Protein AF-A0A9D7ISS9-F1 (afdb_monomer)

Radius of gyration: 20.23 Å; Cα contacts (8 Å, |Δi|>4): 251; chains: 1; bounding box: 43×54×70 Å

Structure (mmCIF, N/CA/C/O backbone):
data_AF-A0A9D7ISS9-F1
#
_entry.id   AF-A0A9D7ISS9-F1
#
loop_
_atom_site.group_PDB
_atom_site.id
_atom_site.type_symbol
_atom_site.label_atom_id
_atom_site.label_alt_id
_atom_site.label_comp_id
_atom_site.label_asym_id
_atom_site.label_entity_id
_atom_site.label_seq_id
_atom_site.pdbx_PDB_ins_code
_atom_site.Cartn_x
_atom_site.Cartn_y
_atom_site.Cartn_z
_atom_site.occupancy
_atom_site.B_iso_or_equiv
_atom_site.auth_seq_id
_atom_site.auth_comp_id
_atom_site.auth_asym_id
_atom_site.auth_atom_id
_atom_site.pdbx_PDB_model_num
ATOM 1 N N . MET A 1 1 ? 6.326 11.369 -13.406 1.00 49.22 1 MET A N 1
ATOM 2 C CA . MET A 1 1 ? 5.709 10.028 -13.347 1.00 49.22 1 MET A CA 1
ATOM 3 C C . MET A 1 1 ? 6.528 9.097 -14.229 1.00 49.22 1 MET A C 1
ATOM 5 O O . MET A 1 1 ? 6.758 9.454 -15.377 1.00 49.22 1 MET A O 1
ATOM 9 N N . LEU A 1 2 ? 7.017 7.970 -13.698 1.00 55.72 2 LEU A N 1
ATOM 10 C C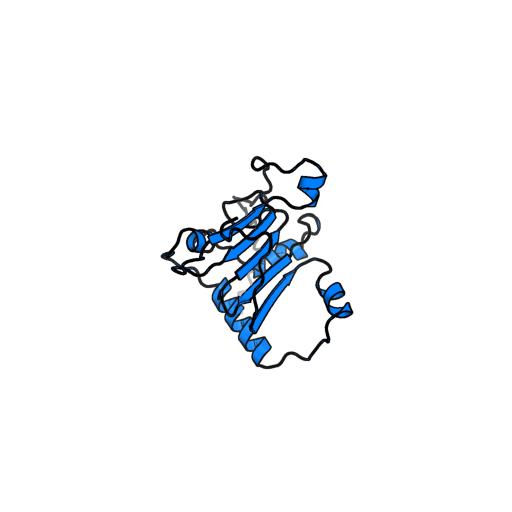A . LEU A 1 2 ? 7.963 7.063 -14.382 1.00 55.72 2 LEU A CA 1
ATOM 11 C C . LEU A 1 2 ? 7.399 6.451 -15.683 1.00 55.72 2 LEU A C 1
ATOM 13 O O . LEU A 1 2 ? 8.148 6.030 -16.555 1.00 55.72 2 LEU A O 1
ATOM 17 N N . THR A 1 3 ? 6.073 6.409 -15.815 1.00 63.44 3 THR A N 1
ATOM 18 C CA . THR A 1 3 ? 5.368 5.759 -16.926 1.00 63.44 3 THR A CA 1
ATOM 19 C C . THR A 1 3 ? 4.984 6.703 -18.069 1.00 63.44 3 THR A C 1
ATOM 21 O O . THR A 1 3 ? 4.429 6.221 -19.054 1.00 63.44 3 THR A O 1
ATOM 24 N N . GLU A 1 4 ? 5.213 8.019 -17.936 1.00 68.75 4 GLU A N 1
ATOM 25 C CA . GLU A 1 4 ? 4.767 9.072 -18.880 1.00 68.75 4 GLU A CA 1
ATOM 26 C C . GLU A 1 4 ? 3.258 9.050 -19.216 1.00 68.75 4 GLU A C 1
ATOM 28 O O . GLU A 1 4 ? 2.806 9.680 -20.169 1.00 68.75 4 GLU A O 1
ATOM 33 N N . LYS A 1 5 ? 2.453 8.331 -18.427 1.00 75.94 5 LYS A N 1
ATOM 34 C CA . LYS A 1 5 ? 1.010 8.166 -18.624 1.00 75.94 5 LYS A CA 1
ATOM 35 C C . LYS A 1 5 ? 0.262 8.727 -17.434 1.00 75.94 5 LYS A C 1
ATOM 37 O O . LYS A 1 5 ? 0.621 8.419 -16.310 1.00 75.94 5 LYS A O 1
ATOM 42 N N . GLU A 1 6 ? -0.825 9.451 -17.676 1.00 81.69 6 GLU A N 1
ATOM 43 C CA . GLU A 1 6 ? -1.687 9.987 -16.609 1.00 81.69 6 GLU A CA 1
ATOM 44 C C . GLU A 1 6 ? -2.442 8.897 -15.836 1.00 81.69 6 GLU A C 1
ATOM 46 O O . GLU A 1 6 ? -2.902 9.121 -14.721 1.00 81.69 6 GLU A O 1
ATOM 51 N N . THR A 1 7 ? -2.568 7.704 -16.419 1.00 86.88 7 THR A N 1
ATOM 52 C CA . THR A 1 7 ? -3.265 6.569 -15.814 1.00 86.88 7 THR A CA 1
ATOM 53 C C . THR A 1 7 ? -2.421 5.305 -15.877 1.00 86.88 7 THR A C 1
ATOM 55 O O . THR A 1 7 ? -1.629 5.086 -16.800 1.00 86.88 7 THR A O 1
ATOM 58 N N . VAL A 1 8 ? -2.615 4.446 -14.880 1.00 88.62 8 VAL A N 1
ATOM 59 C CA . VAL A 1 8 ? -2.050 3.099 -14.834 1.00 88.62 8 VAL A CA 1
ATOM 60 C C . VAL A 1 8 ? -3.191 2.108 -15.000 1.00 88.62 8 VAL A C 1
ATOM 62 O O . VAL A 1 8 ? -4.186 2.169 -14.284 1.00 88.62 8 VAL A O 1
ATOM 65 N N . SER A 1 9 ? -3.041 1.195 -15.956 1.00 91.25 9 SER A N 1
ATOM 66 C CA . SER A 1 9 ? -3.970 0.094 -16.188 1.00 91.25 9 SER A CA 1
ATOM 67 C C . SER A 1 9 ? -3.199 -1.213 -16.075 1.00 91.25 9 SER A C 1
ATOM 69 O O . SER A 1 9 ? -2.213 -1.411 -16.786 1.00 91.25 9 SER A O 1
ATOM 71 N N . GLU A 1 10 ? -3.641 -2.078 -15.165 1.00 92.69 10 GLU A N 1
ATOM 72 C CA . GLU A 1 10 ? -3.064 -3.397 -14.930 1.00 92.69 10 GLU A CA 1
ATOM 73 C C . GLU A 1 10 ? -4.176 -4.445 -14.903 1.00 92.69 10 GLU A C 1
ATOM 75 O O . GLU A 1 10 ? -5.167 -4.292 -14.190 1.00 92.69 10 GLU A O 1
ATOM 80 N N . ASN A 1 11 ? -3.979 -5.539 -15.640 1.00 96.00 11 ASN A N 1
ATOM 81 C CA . ASN A 1 11 ? -4.796 -6.735 -15.479 1.00 96.00 11 ASN A CA 1
ATOM 82 C C . ASN A 1 11 ? -4.161 -7.601 -14.397 1.00 96.00 11 ASN A C 1
ATOM 84 O O . ASN A 1 11 ? -2.985 -7.931 -14.504 1.00 96.00 11 ASN A O 1
ATOM 88 N N . PHE A 1 12 ? -4.923 -8.021 -13.396 1.00 94.94 12 PHE A N 1
ATOM 89 C CA . PHE A 1 12 ? -4.399 -8.821 -12.293 1.00 94.94 12 PHE A CA 1
ATOM 90 C C . PHE A 1 12 ? -5.145 -10.140 -12.157 1.00 94.94 12 PHE A C 1
ATOM 92 O O . PHE A 1 12 ? -6.328 -10.240 -12.475 1.00 94.94 12 PHE A O 1
ATOM 99 N N . ASP A 1 13 ? -4.433 -11.146 -11.658 1.00 91.19 13 ASP A N 1
ATOM 100 C CA . ASP A 1 13 ? -5.020 -12.450 -11.345 1.00 91.19 13 ASP A CA 1
ATOM 101 C C . ASP A 1 13 ? -5.369 -12.561 -9.858 1.00 91.19 13 ASP A C 1
ATOM 103 O O . ASP A 1 13 ? -6.245 -13.329 -9.469 1.00 91.19 13 ASP A O 1
ATOM 107 N N . ARG A 1 14 ? -4.667 -11.808 -9.000 1.00 93.69 14 ARG A N 1
ATOM 108 C CA . ARG A 1 14 ? -4.839 -11.853 -7.545 1.00 93.69 14 ARG A CA 1
ATOM 109 C C . ARG A 1 14 ? -4.736 -10.441 -6.965 1.00 93.69 14 ARG A C 1
ATOM 111 O O . ARG A 1 14 ? -3.892 -9.653 -7.386 1.00 93.69 14 ARG A O 1
ATOM 118 N N . LEU A 1 15 ? -5.574 -10.147 -5.976 1.00 94.38 15 LEU A N 1
ATOM 119 C CA . LEU A 1 15 ? -5.628 -8.863 -5.279 1.00 94.38 15 LEU A CA 1
ATOM 120 C C . LEU A 1 15 ? -5.810 -9.119 -3.786 1.00 94.38 15 LEU A C 1
ATOM 122 O O . LEU A 1 15 ? -6.685 -9.888 -3.394 1.00 94.38 15 LEU A O 1
ATOM 126 N N . VAL A 1 16 ? -5.000 -8.464 -2.959 1.00 95.56 16 VAL A N 1
ATOM 127 C CA . VAL A 1 16 ? -5.196 -8.433 -1.507 1.00 95.56 16 VAL A CA 1
ATOM 128 C C . VAL A 1 16 ? -5.370 -6.987 -1.082 1.00 95.56 16 VAL A C 1
ATOM 130 O O . VAL A 1 16 ? -4.526 -6.147 -1.383 1.00 95.56 16 VAL A O 1
ATOM 133 N N . LEU A 1 17 ? -6.466 -6.711 -0.383 1.00 95.44 17 LEU A N 1
ATOM 134 C CA . LEU A 1 17 ? -6.773 -5.394 0.157 1.00 95.44 17 LEU A CA 1
ATOM 135 C C . LEU A 1 17 ? -6.695 -5.439 1.679 1.00 95.44 17 LEU A C 1
ATOM 137 O O . LEU A 1 17 ? -7.203 -6.377 2.297 1.00 95.44 17 LEU A O 1
ATOM 141 N N . THR A 1 18 ? -6.088 -4.422 2.281 1.00 94.88 18 THR A N 1
ATOM 142 C CA . THR A 1 18 ? -6.153 -4.191 3.726 1.00 94.88 18 THR A CA 1
ATOM 143 C C . THR A 1 18 ? -6.578 -2.754 3.971 1.00 94.88 18 THR A C 1
ATOM 145 O O . THR A 1 18 ? -6.059 -1.833 3.349 1.00 94.88 18 THR A O 1
ATOM 148 N N . PHE A 1 19 ? -7.576 -2.555 4.823 1.00 95.00 19 PHE A N 1
ATOM 149 C CA . PHE A 1 19 ? -8.202 -1.249 4.994 1.00 95.00 19 PHE A CA 1
ATOM 150 C C . PHE A 1 19 ? -8.829 -1.121 6.382 1.00 95.00 19 PHE A C 1
ATOM 152 O O . PHE A 1 19 ? -9.164 -2.123 7.018 1.00 95.00 19 PHE A O 1
ATOM 159 N N . THR A 1 20 ? -8.981 0.120 6.842 1.00 93.50 20 THR A N 1
ATOM 160 C CA . THR A 1 20 ? -9.666 0.473 8.101 1.00 93.50 20 THR A CA 1
ATOM 161 C C . THR A 1 20 ? -10.798 1.486 7.898 1.00 93.50 20 THR A C 1
ATOM 163 O O . THR A 1 20 ? -11.367 1.987 8.867 1.00 93.50 20 THR A O 1
ATOM 166 N N . ASP A 1 21 ? -11.128 1.783 6.642 1.00 90.56 21 ASP A N 1
ATOM 167 C CA . ASP A 1 21 ? -12.237 2.6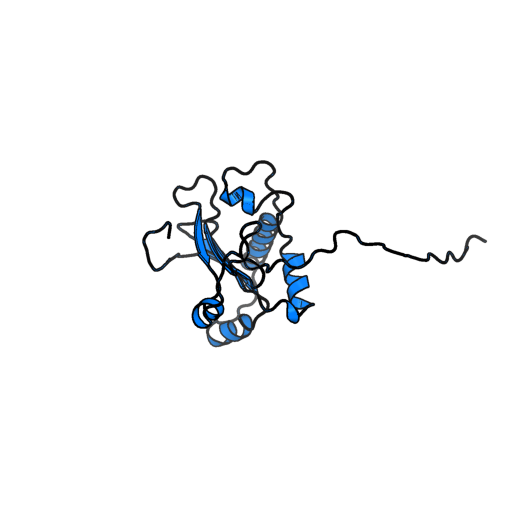37 6.220 1.00 90.56 21 ASP A CA 1
ATOM 168 C C . ASP A 1 21 ? -13.494 1.811 5.860 1.00 90.56 21 ASP A C 1
ATOM 170 O O . ASP A 1 21 ? -13.641 0.636 6.206 1.00 90.56 21 ASP A O 1
ATOM 174 N N . GLN A 1 22 ? -14.426 2.446 5.146 1.00 92.12 22 GLN A N 1
ATOM 175 C CA . GLN A 1 22 ? -15.686 1.854 4.693 1.00 92.12 22 GLN A CA 1
ATOM 176 C C . GLN A 1 22 ? -15.554 1.039 3.393 1.00 92.12 22 GLN A C 1
ATOM 178 O O . GLN A 1 22 ? -16.570 0.648 2.816 1.00 92.12 22 GLN A O 1
ATOM 183 N N . THR A 1 23 ? -14.335 0.724 2.940 1.00 93.44 23 THR A N 1
ATOM 184 C CA . THR A 1 23 ? -14.069 -0.015 1.692 1.00 93.44 23 THR A CA 1
ATOM 185 C C . THR A 1 23 ? -14.893 -1.301 1.579 1.00 93.44 23 THR A C 1
ATOM 187 O O . THR A 1 23 ? -15.451 -1.601 0.523 1.00 93.44 23 THR A O 1
ATOM 190 N N . PHE A 1 24 ? -15.038 -2.071 2.665 1.00 92.38 24 PHE A N 1
ATOM 191 C CA . PHE A 1 24 ? -15.847 -3.297 2.633 1.00 92.38 24 PHE A CA 1
ATOM 192 C C . PHE A 1 24 ? -17.327 -3.029 2.330 1.00 92.38 24 PHE A C 1
ATOM 194 O O . PHE A 1 24 ? -17.966 -3.794 1.605 1.00 92.38 24 PHE A O 1
ATOM 201 N N . ASP A 1 25 ? -17.887 -1.949 2.876 1.00 92.75 25 ASP A N 1
ATOM 202 C CA . ASP A 1 25 ? -19.276 -1.564 2.629 1.00 92.75 25 ASP A CA 1
ATOM 203 C C . ASP A 1 25 ? -19.482 -1.076 1.196 1.00 92.75 25 ASP A C 1
ATOM 205 O O . ASP A 1 25 ? -20.539 -1.322 0.614 1.00 92.75 25 ASP A O 1
ATOM 209 N N . GLU A 1 26 ? -18.477 -0.439 0.600 1.00 92.19 26 GLU A N 1
ATOM 210 C CA . GLU A 1 26 ? -18.493 -0.063 -0.813 1.00 92.19 26 GLU A CA 1
ATOM 211 C C . GLU A 1 26 ? -18.446 -1.284 -1.731 1.00 92.19 26 GLU A C 1
ATOM 213 O O . GLU A 1 26 ? -19.278 -1.393 -2.633 1.00 92.19 26 GLU A O 1
ATOM 218 N N . PHE A 1 27 ? -17.567 -2.253 -1.456 1.00 90.06 27 PHE A N 1
ATOM 219 C CA . PHE A 1 27 ? -17.510 -3.491 -2.236 1.00 90.06 27 PHE A CA 1
ATOM 220 C C . PHE A 1 27 ? -18.807 -4.286 -2.169 1.00 90.06 27 PHE A C 1
ATOM 222 O O . PHE A 1 27 ? -19.253 -4.802 -3.187 1.00 90.06 27 PHE A O 1
ATOM 229 N N . LYS A 1 28 ? -19.476 -4.344 -1.015 1.00 91.00 28 LYS A N 1
ATOM 230 C CA . LYS A 1 28 ? -20.770 -5.037 -0.902 1.00 91.00 28 LYS A CA 1
ATOM 231 C C . LYS A 1 28 ? -21.862 -4.457 -1.808 1.00 91.00 28 LYS A C 1
ATOM 233 O O . LYS A 1 28 ? -22.828 -5.158 -2.094 1.00 91.00 28 LYS A O 1
ATOM 238 N N . LYS A 1 29 ? -21.737 -3.203 -2.259 1.00 92.56 29 LYS A N 1
ATOM 239 C CA . LYS A 1 29 ? -22.703 -2.575 -3.178 1.00 92.56 29 LYS A CA 1
ATOM 240 C C . LYS A 1 29 ? -22.512 -3.021 -4.630 1.00 92.56 29 LYS A C 1
ATOM 242 O O . LYS A 1 29 ? -23.467 -2.960 -5.398 1.00 92.56 29 LYS A O 1
ATOM 247 N N . SER A 1 30 ? -21.301 -3.424 -5.013 1.00 88.00 30 SER A N 1
ATOM 248 C CA . SER A 1 30 ? -20.915 -3.669 -6.412 1.00 88.00 30 SER A CA 1
ATOM 249 C C . SER A 1 30 ? -20.359 -5.070 -6.680 1.00 88.00 30 SER A C 1
ATOM 251 O O . SER A 1 30 ? -20.266 -5.469 -7.839 1.00 88.00 30 SER A O 1
ATOM 253 N N . ALA A 1 31 ? -20.017 -5.828 -5.639 1.00 87.56 31 ALA A N 1
ATOM 254 C CA . ALA A 1 31 ? -19.412 -7.147 -5.731 1.00 87.56 31 ALA A CA 1
ATOM 255 C C . ALA A 1 31 ? -20.302 -8.227 -5.110 1.00 87.56 31 ALA A C 1
ATOM 257 O O . ALA A 1 31 ? -20.975 -8.028 -4.097 1.00 87.56 31 ALA A O 1
ATOM 258 N N . GLN A 1 32 ? -20.254 -9.416 -5.707 1.00 87.69 32 GLN A N 1
ATOM 259 C CA . GLN A 1 32 ? -20.873 -10.604 -5.143 1.00 87.69 32 GLN A CA 1
ATOM 260 C C . GLN A 1 32 ? -19.921 -11.240 -4.129 1.00 87.69 32 GLN A C 1
ATOM 262 O O . GLN A 1 32 ? -18.813 -11.651 -4.472 1.00 87.69 32 GLN A O 1
ATOM 267 N N . LEU A 1 33 ? -20.368 -11.348 -2.879 1.00 87.62 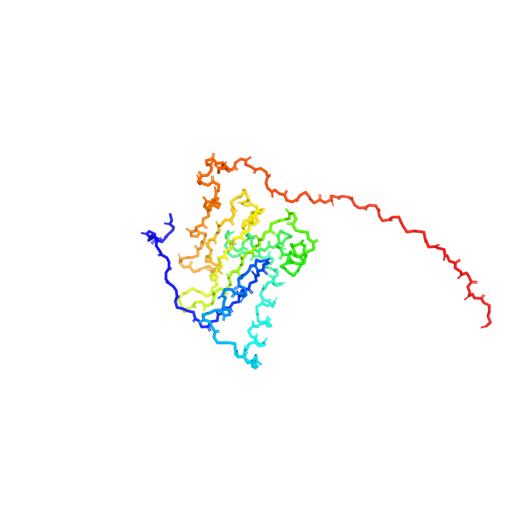33 LEU A N 1
ATOM 268 C CA . LEU A 1 33 ? -19.648 -12.108 -1.864 1.00 87.62 33 LEU A CA 1
ATOM 269 C C . LEU A 1 33 ? -19.735 -13.599 -2.192 1.00 87.62 33 LEU A C 1
ATOM 271 O O . LEU A 1 33 ? -20.824 -14.149 -2.360 1.00 87.62 33 LEU A O 1
ATOM 275 N N . VAL A 1 34 ? -18.579 -14.247 -2.247 1.00 87.88 34 VAL A N 1
ATOM 276 C CA . VAL A 1 34 ? -18.454 -15.697 -2.397 1.00 87.88 34 VAL A CA 1
ATOM 277 C C . VAL A 1 34 ? -17.792 -16.272 -1.153 1.00 87.88 34 VAL A C 1
ATOM 279 O O . VAL A 1 34 ? -17.008 -15.598 -0.482 1.00 87.88 34 VAL A O 1
ATOM 282 N N . THR A 1 35 ? -18.118 -17.518 -0.817 1.00 88.50 35 THR A N 1
ATOM 283 C CA . THR A 1 35 ? -17.411 -18.233 0.247 1.00 88.50 35 THR A CA 1
ATOM 284 C C . THR A 1 35 ? -15.956 -18.425 -0.167 1.00 88.50 35 THR A C 1
ATOM 286 O O . THR A 1 35 ? -15.689 -18.851 -1.288 1.00 88.50 35 THR A O 1
ATOM 289 N N . ALA A 1 36 ? -15.023 -18.104 0.733 1.00 88.62 36 ALA A N 1
ATOM 290 C CA . ALA A 1 36 ? -13.602 -18.293 0.478 1.00 88.62 36 ALA A CA 1
ATOM 291 C C . ALA A 1 36 ? -13.296 -19.778 0.228 1.00 88.62 36 ALA A C 1
ATOM 293 O O . ALA A 1 36 ? -13.656 -20.636 1.036 1.00 88.62 36 ALA A O 1
ATOM 294 N N . ASP A 1 37 ? -12.631 -20.061 -0.889 1.00 91.19 37 ASP A N 1
ATOM 295 C CA . ASP A 1 37 ? -12.146 -21.390 -1.242 1.00 91.19 37 ASP A CA 1
ATOM 296 C C . ASP A 1 37 ? -10.658 -21.555 -0.879 1.00 91.19 37 ASP A C 1
ATOM 298 O O . ASP A 1 37 ? -10.022 -20.664 -0.304 1.00 91.19 37 ASP A O 1
ATOM 302 N N . GLN A 1 38 ? -10.083 -22.710 -1.220 1.00 93.00 38 GLN A N 1
ATOM 303 C CA . GLN A 1 38 ? -8.671 -22.989 -0.951 1.00 93.00 38 GLN A CA 1
ATOM 304 C C . GLN A 1 38 ? -7.734 -21.992 -1.653 1.00 93.00 38 GLN A C 1
ATOM 306 O O . GLN A 1 38 ? -6.708 -21.621 -1.087 1.00 93.00 38 GLN A O 1
ATOM 311 N N . SER A 1 39 ? -8.101 -21.499 -2.840 1.00 90.69 39 SER A N 1
ATOM 312 C CA . SER A 1 39 ? -7.272 -20.555 -3.595 1.00 90.69 39 SER A CA 1
ATOM 313 C C . SER A 1 39 ? -7.143 -19.206 -2.882 1.00 90.69 39 SER A C 1
ATOM 315 O O . SER A 1 39 ? -6.056 -18.625 -2.840 1.00 90.69 39 SER A O 1
ATOM 317 N N . ALA A 1 40 ? -8.220 -18.739 -2.240 1.00 90.62 40 ALA A N 1
ATOM 318 C CA . ALA A 1 40 ? -8.204 -17.529 -1.424 1.00 90.62 40 ALA A CA 1
ATOM 319 C C . ALA A 1 40 ? -7.329 -17.695 -0.167 1.00 90.62 40 ALA A C 1
ATOM 321 O O . ALA A 1 40 ? -6.587 -16.779 0.201 1.00 90.62 40 ALA A O 1
ATOM 322 N N . LEU A 1 41 ? -7.376 -18.869 0.474 1.00 92.19 41 LEU A N 1
ATOM 323 C CA . LEU A 1 41 ? -6.536 -19.184 1.636 1.00 92.19 41 LEU A CA 1
ATOM 324 C C . LEU A 1 41 ? -5.049 -19.252 1.266 1.00 92.19 41 LEU A C 1
ATOM 326 O O . LEU A 1 41 ? -4.211 -18.694 1.981 1.00 92.19 41 LEU A O 1
ATOM 330 N N . ASP A 1 42 ? -4.727 -19.885 0.140 1.00 94.19 42 ASP A N 1
ATOM 331 C CA . ASP A 1 42 ? -3.359 -19.993 -0.365 1.00 94.19 42 ASP A CA 1
ATOM 332 C C . ASP A 1 42 ? -2.804 -18.616 -0.750 1.00 94.19 42 ASP A C 1
ATOM 334 O O . ASP A 1 42 ? -1.692 -18.268 -0.350 1.00 94.19 42 ASP A O 1
ATOM 338 N N . LEU A 1 43 ? -3.606 -17.769 -1.410 1.00 93.00 43 LEU A N 1
ATOM 339 C CA . LEU A 1 43 ? -3.245 -16.377 -1.692 1.00 93.00 43 LEU A CA 1
ATOM 340 C C . LEU A 1 43 ? -2.932 -15.596 -0.408 1.00 93.00 43 LEU A C 1
ATOM 342 O O . LEU A 1 43 ? -1.922 -14.891 -0.347 1.00 93.00 43 LEU A O 1
ATOM 346 N N . LEU A 1 44 ? -3.763 -15.719 0.631 1.00 92.06 44 LEU A N 1
ATOM 347 C CA . LEU A 1 44 ? -3.524 -15.027 1.899 1.00 92.06 44 LEU A CA 1
ATOM 348 C C . LEU A 1 44 ? -2.240 -15.519 2.584 1.00 92.06 44 LEU A C 1
ATOM 350 O O . LEU A 1 44 ? -1.486 -14.717 3.145 1.00 92.06 44 LEU A O 1
ATOM 354 N N . LYS A 1 45 ? -1.966 -16.826 2.531 1.00 92.56 45 LYS A N 1
ATOM 355 C CA . LYS A 1 45 ? -0.732 -17.421 3.061 1.00 92.56 45 LYS A CA 1
ATOM 356 C C . LYS A 1 45 ? 0.499 -16.922 2.301 1.00 92.56 45 LYS A C 1
ATOM 358 O O . LYS A 1 45 ? 1.459 -16.483 2.937 1.00 92.56 45 LYS A O 1
ATOM 363 N N . ASP A 1 46 ? 0.450 -16.921 0.971 1.00 91.44 46 ASP A N 1
ATOM 364 C CA . ASP A 1 46 ? 1.511 -16.405 0.099 1.00 91.44 46 ASP A CA 1
ATOM 365 C C . ASP A 1 46 ? 1.783 -14.921 0.350 1.00 91.44 46 ASP A C 1
ATOM 367 O O . ASP A 1 46 ? 2.935 -14.481 0.407 1.00 91.44 46 ASP A O 1
ATOM 371 N N . PHE A 1 47 ? 0.718 -14.134 0.508 1.00 91.81 47 PHE A N 1
ATOM 372 C CA . PHE A 1 47 ? 0.797 -12.722 0.851 1.00 91.81 47 PHE A CA 1
ATOM 373 C C . PHE A 1 47 ? 1.502 -12.508 2.193 1.00 91.81 47 PHE A C 1
ATOM 375 O O . PHE A 1 47 ? 2.511 -11.807 2.245 1.00 91.81 47 PHE A O 1
ATOM 382 N N . ARG A 1 48 ? 1.046 -13.171 3.263 1.00 89.50 48 ARG A N 1
ATOM 383 C CA . ARG A 1 48 ? 1.677 -13.076 4.592 1.00 89.50 48 ARG A CA 1
ATOM 384 C C . ARG A 1 48 ? 3.139 -13.508 4.563 1.00 89.50 48 ARG A C 1
ATOM 386 O O . ARG A 1 48 ? 3.984 -12.854 5.165 1.00 89.50 48 ARG A O 1
ATOM 393 N N . GLY A 1 49 ? 3.450 -14.577 3.831 1.00 87.31 49 GLY A N 1
ATOM 394 C CA . GLY A 1 49 ? 4.822 -15.038 3.639 1.00 87.31 49 GLY A CA 1
ATOM 395 C C . GLY A 1 49 ? 5.704 -14.028 2.903 1.00 87.31 49 GLY A C 1
ATOM 396 O O . GLY A 1 49 ? 6.912 -14.024 3.101 1.00 87.31 49 GLY A O 1
ATOM 397 N N . ARG A 1 50 ? 5.146 -13.161 2.052 1.00 84.38 50 ARG A N 1
ATOM 398 C CA . ARG A 1 50 ? 5.895 -12.060 1.424 1.00 84.38 50 ARG A CA 1
ATOM 399 C C . ARG A 1 50 ? 6.054 -10.862 2.334 1.00 84.38 50 ARG A C 1
ATOM 401 O O . ARG A 1 50 ? 7.164 -10.371 2.458 1.00 84.38 50 ARG A O 1
ATOM 408 N N . MET A 1 51 ? 4.991 -10.450 3.014 1.00 84.38 51 MET A N 1
ATOM 409 C CA . MET A 1 51 ? 5.053 -9.304 3.925 1.00 84.38 51 MET A CA 1
ATOM 410 C C . MET A 1 51 ? 5.970 -9.538 5.129 1.00 84.38 51 MET A C 1
ATOM 412 O O . MET A 1 51 ? 6.389 -8.580 5.754 1.00 84.38 51 MET A O 1
ATOM 416 N N . ARG A 1 52 ? 6.283 -10.796 5.463 1.00 79.75 52 ARG A N 1
ATOM 417 C CA . ARG A 1 52 ? 7.209 -11.161 6.550 1.00 79.75 52 ARG A CA 1
ATOM 418 C C . ARG A 1 52 ? 8.635 -11.449 6.082 1.00 79.75 52 ARG A C 1
ATOM 420 O O . ARG A 1 52 ? 9.494 -11.727 6.915 1.00 79.75 52 ARG A O 1
ATOM 427 N N . ARG A 1 53 ? 8.890 -11.455 4.772 1.00 77.44 53 ARG A N 1
ATOM 428 C CA . ARG A 1 53 ? 10.229 -11.715 4.239 1.00 77.44 53 ARG A CA 1
ATOM 429 C C . ARG A 1 53 ? 11.071 -10.456 4.382 1.00 77.44 53 ARG A C 1
ATOM 431 O O . ARG A 1 53 ? 10.930 -9.536 3.590 1.00 77.44 53 ARG A O 1
ATOM 438 N N . ASN A 1 54 ? 11.960 -10.457 5.369 1.00 74.31 54 ASN A N 1
ATOM 439 C CA . ASN A 1 54 ? 13.002 -9.449 5.468 1.00 74.31 54 ASN A CA 1
ATOM 440 C C . ASN A 1 54 ? 14.155 -9.817 4.5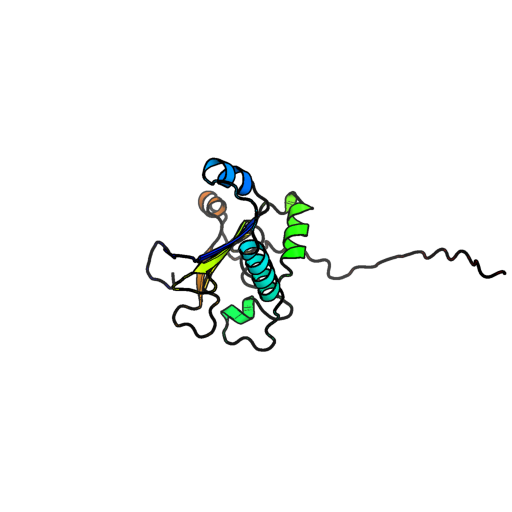18 1.00 74.31 54 ASN A C 1
ATOM 442 O O . ASN A 1 54 ? 14.805 -10.850 4.694 1.00 74.31 54 ASN A O 1
ATOM 446 N N . THR A 1 55 ? 14.379 -9.003 3.488 1.00 78.69 55 THR A N 1
ATOM 447 C CA . THR A 1 55 ? 15.484 -9.192 2.542 1.00 78.69 55 THR A CA 1
ATOM 448 C C . THR A 1 55 ? 16.760 -8.563 3.109 1.00 78.69 55 THR A C 1
ATOM 450 O O . THR A 1 55 ? 16.940 -7.354 3.036 1.00 78.69 55 THR A O 1
ATOM 453 N N . GLU A 1 56 ? 17.690 -9.381 3.618 1.00 78.88 56 GLU A N 1
ATOM 454 C CA . GLU A 1 56 ? 18.964 -8.902 4.200 1.00 78.88 56 GLU A CA 1
ATOM 455 C C . GLU A 1 56 ? 19.856 -8.133 3.210 1.00 78.88 56 GLU A C 1
ATOM 457 O O . GLU A 1 56 ? 20.689 -7.319 3.603 1.00 78.88 56 GLU A O 1
ATOM 462 N N . ARG A 1 57 ? 19.721 -8.419 1.910 1.00 86.25 57 ARG A N 1
ATOM 463 C CA . ARG A 1 57 ? 20.487 -7.781 0.832 1.00 86.25 57 ARG A CA 1
ATOM 464 C C . ARG A 1 57 ? 19.540 -7.310 -0.268 1.00 86.25 57 ARG A C 1
ATOM 466 O O . ARG A 1 57 ? 19.309 -8.067 -1.215 1.00 86.25 57 ARG A O 1
ATOM 473 N N . PRO A 1 58 ? 18.967 -6.102 -0.141 1.00 88.50 58 PRO A N 1
ATOM 474 C CA . PRO A 1 58 ? 18.101 -5.538 -1.166 1.00 88.50 58 PRO A CA 1
ATOM 475 C C . PRO A 1 58 ? 18.817 -5.469 -2.516 1.00 88.50 58 PRO A C 1
ATOM 477 O O . PRO A 1 58 ? 20.000 -5.136 -2.597 1.00 88.50 58 PRO A O 1
ATOM 480 N N . ARG A 1 59 ? 18.099 -5.799 -3.587 1.00 91.06 59 ARG A N 1
ATOM 481 C CA . ARG A 1 59 ? 18.607 -5.832 -4.966 1.00 91.06 59 ARG A CA 1
ATOM 482 C C . ARG A 1 59 ? 18.359 -4.518 -5.704 1.00 91.06 59 ARG A C 1
ATOM 484 O O . ARG A 1 59 ? 18.893 -4.333 -6.795 1.00 91.06 59 ARG A O 1
ATOM 491 N N . SER A 1 60 ? 17.575 -3.621 -5.115 1.00 90.25 60 SER A N 1
ATOM 492 C CA . SER A 1 60 ? 17.267 -2.291 -5.632 1.00 90.25 60 SER A CA 1
ATOM 493 C C . SER A 1 60 ? 17.042 -1.299 -4.485 1.00 90.25 60 SER A C 1
ATOM 495 O O . SER A 1 60 ? 16.848 -1.690 -3.331 1.00 90.25 60 SER A O 1
ATOM 497 N N . LEU A 1 61 ? 17.041 -0.000 -4.808 1.00 87.75 61 LEU A N 1
ATOM 498 C CA . LEU A 1 61 ? 16.703 1.053 -3.843 1.00 87.75 61 LEU A CA 1
ATOM 499 C C . LEU A 1 61 ? 15.256 0.943 -3.356 1.00 87.75 61 LEU A C 1
ATOM 501 O O . LEU A 1 61 ? 14.987 1.195 -2.189 1.00 87.75 61 LEU A O 1
ATOM 505 N N . VAL A 1 62 ? 14.329 0.557 -4.235 1.00 89.94 62 VAL A N 1
ATOM 506 C CA . VAL A 1 62 ? 12.917 0.429 -3.865 1.00 89.94 62 VAL A CA 1
ATOM 507 C C . VAL A 1 62 ? 12.706 -0.794 -2.981 1.00 89.94 62 VAL A C 1
ATOM 509 O O . VAL A 1 62 ? 12.009 -0.685 -1.981 1.00 89.94 62 VAL A O 1
ATOM 512 N N . GLU A 1 63 ? 13.368 -1.920 -3.260 1.00 89.38 63 GLU A N 1
ATOM 513 C CA . GLU A 1 63 ? 13.361 -3.081 -2.363 1.00 89.38 63 GLU A CA 1
ATOM 514 C C . GLU A 1 63 ? 13.907 -2.732 -0.977 1.00 89.38 63 GLU A C 1
ATOM 516 O O . GLU A 1 63 ? 13.363 -3.199 0.020 1.00 89.38 63 GLU A O 1
ATOM 521 N N . ALA A 1 64 ? 14.924 -1.867 -0.898 1.00 88.44 64 ALA A N 1
ATOM 522 C CA . ALA A 1 64 ? 15.493 -1.436 0.375 1.00 88.44 64 ALA A CA 1
ATOM 523 C C . ALA A 1 64 ? 14.495 -0.661 1.253 1.00 88.44 64 ALA A C 1
ATOM 525 O O . ALA A 1 64 ? 14.540 -0.811 2.468 1.00 88.44 64 ALA A O 1
ATOM 526 N N . LEU A 1 65 ? 13.558 0.096 0.664 1.00 87.62 65 LEU A N 1
ATOM 527 C CA . LEU A 1 65 ? 12.491 0.788 1.411 1.00 87.62 65 LEU A CA 1
ATOM 528 C C . LEU A 1 65 ? 11.486 -0.178 2.062 1.00 87.62 65 LEU A C 1
ATOM 530 O O . LEU A 1 65 ? 10.731 0.215 2.947 1.00 87.62 65 LEU A O 1
ATOM 534 N N . PHE A 1 66 ? 11.453 -1.431 1.606 1.00 86.44 66 PHE A N 1
ATOM 535 C CA . PHE A 1 66 ? 10.557 -2.482 2.091 1.00 86.44 66 PHE A CA 1
ATOM 536 C C . PHE A 1 66 ? 11.310 -3.632 2.768 1.00 86.44 66 PHE A C 1
ATOM 538 O O . PHE A 1 66 ? 10.763 -4.726 2.906 1.00 86.44 66 PHE A O 1
ATOM 545 N N . ALA A 1 67 ? 12.558 -3.404 3.167 1.00 84.38 67 ALA A N 1
ATOM 546 C CA . ALA A 1 67 ? 13.422 -4.399 3.781 1.00 84.38 67 ALA A CA 1
ATOM 547 C C . ALA A 1 67 ? 14.172 -3.806 4.982 1.00 84.38 67 ALA A C 1
ATOM 549 O O . ALA A 1 67 ? 14.153 -2.602 5.222 1.00 84.38 67 ALA A O 1
ATOM 550 N N . GLY A 1 68 ? 14.860 -4.662 5.733 1.00 76.75 68 GLY A N 1
ATOM 551 C CA . GLY A 1 68 ? 15.634 -4.263 6.901 1.00 76.75 68 GLY A CA 1
ATOM 552 C C . GLY A 1 68 ? 14.778 -4.022 8.144 1.00 76.75 68 GLY A C 1
ATOM 553 O O . GLY A 1 68 ? 13.671 -4.542 8.274 1.00 76.75 68 GLY A O 1
ATOM 554 N N . GLU A 1 69 ? 15.338 -3.274 9.090 1.00 70.50 69 GLU A N 1
ATOM 555 C CA . GLU A 1 69 ? 14.711 -2.976 10.387 1.00 70.50 69 GLU A CA 1
ATOM 556 C C . GLU A 1 69 ? 13.530 -2.003 10.261 1.00 70.50 69 GLU A C 1
ATOM 558 O O . GLU A 1 69 ? 12.591 -2.073 11.045 1.00 70.50 69 GLU A O 1
ATOM 563 N N . GLU A 1 70 ? 13.525 -1.181 9.210 1.00 67.81 70 GLU A N 1
ATOM 564 C CA . GLU A 1 70 ? 12.438 -0.251 8.872 1.00 67.81 70 GLU A CA 1
ATOM 565 C C . GLU A 1 70 ? 11.237 -0.953 8.208 1.00 67.81 70 GLU A C 1
ATOM 567 O O . GLU A 1 70 ? 10.241 -0.315 7.853 1.00 67.81 70 GLU A O 1
ATOM 572 N N . MET A 1 71 ? 11.312 -2.277 8.004 1.00 76.25 71 MET A N 1
ATOM 573 C CA . MET A 1 71 ? 10.216 -3.037 7.419 1.00 76.25 71 MET A CA 1
ATOM 574 C C . MET A 1 71 ? 9.022 -3.063 8.375 1.00 76.25 71 MET A C 1
ATOM 576 O O . MET A 1 71 ? 9.039 -3.684 9.438 1.00 76.25 71 MET A O 1
ATOM 580 N N . GLU A 1 72 ? 7.938 -2.432 7.943 1.00 77.94 72 GLU A N 1
ATOM 581 C CA . GLU A 1 72 ? 6.706 -2.372 8.710 1.00 77.94 72 GLU A CA 1
ATOM 582 C C . GLU A 1 72 ? 6.095 -3.764 8.943 1.00 77.94 72 GLU A C 1
ATOM 584 O O . GLU A 1 72 ? 5.858 -4.547 8.015 1.00 77.94 72 GLU A O 1
ATOM 589 N N . ASN A 1 73 ? 5.725 -4.043 10.193 1.00 84.94 73 ASN A N 1
ATOM 590 C CA . ASN A 1 73 ? 4.859 -5.169 10.511 1.00 84.94 73 ASN A CA 1
ATOM 591 C C . ASN A 1 73 ? 3.402 -4.808 10.190 1.00 84.94 73 ASN A C 1
ATOM 593 O O . ASN A 1 73 ? 2.696 -4.243 11.024 1.00 84.94 73 ASN A O 1
ATOM 597 N N . LEU A 1 74 ? 2.943 -5.179 8.992 1.00 87.00 74 LEU A N 1
ATOM 598 C CA . LEU A 1 74 ? 1.594 -4.858 8.517 1.00 87.00 74 LEU A CA 1
ATOM 599 C C . LEU A 1 74 ? 0.483 -5.279 9.493 1.00 87.00 74 LEU A C 1
ATOM 601 O O . LEU A 1 74 ? -0.469 -4.526 9.680 1.00 87.00 74 LEU A O 1
ATOM 605 N N . ASP A 1 75 ? 0.589 -6.458 10.116 1.00 87.75 75 ASP A N 1
ATOM 606 C CA . ASP A 1 75 ? -0.423 -6.942 11.064 1.00 87.75 75 ASP A CA 1
ATOM 607 C C . ASP A 1 75 ? -0.492 -6.009 12.295 1.00 87.75 75 ASP A C 1
ATOM 609 O O . ASP A 1 75 ? -1.579 -5.634 12.741 1.00 87.75 75 ASP A O 1
ATOM 613 N N . ALA A 1 76 ? 0.667 -5.578 12.809 1.00 86.81 76 ALA A N 1
ATOM 614 C CA . ALA A 1 76 ? 0.754 -4.630 13.920 1.00 86.81 76 ALA A CA 1
ATOM 615 C C . ALA A 1 76 ? 0.268 -3.227 13.524 1.00 86.81 76 ALA A C 1
ATOM 617 O O . ALA A 1 76 ? -0.450 -2.588 14.295 1.00 86.81 76 ALA A O 1
ATOM 618 N N . THR A 1 77 ? 0.586 -2.767 12.313 1.00 86.81 77 THR A N 1
ATOM 619 C CA . THR A 1 77 ? 0.086 -1.494 11.783 1.00 86.81 77 THR A CA 1
ATOM 620 C C . THR A 1 77 ? -1.428 -1.503 11.668 1.00 86.81 77 THR A C 1
ATOM 622 O O . THR A 1 77 ? -2.079 -0.590 12.173 1.00 86.81 77 THR A O 1
ATOM 625 N N . LEU A 1 78 ? -2.014 -2.535 11.055 1.00 89.06 78 LEU A N 1
ATOM 626 C CA . LEU A 1 78 ? -3.468 -2.662 10.945 1.00 89.06 78 LEU A CA 1
ATOM 627 C C . LEU A 1 78 ? -4.121 -2.612 12.325 1.00 89.06 78 LEU A C 1
ATOM 629 O O . LEU A 1 78 ? -5.068 -1.852 12.526 1.00 89.06 78 LEU A O 1
ATOM 633 N N . LEU A 1 79 ? -3.576 -3.356 13.291 1.00 89.56 79 LEU A N 1
ATOM 634 C CA . LEU A 1 79 ? -4.060 -3.328 14.665 1.00 89.56 79 LEU A CA 1
ATOM 635 C C . LEU A 1 79 ? -3.959 -1.924 15.281 1.00 89.56 79 LEU A C 1
ATOM 637 O O . LEU A 1 79 ? -4.917 -1.458 15.890 1.00 89.56 79 LEU A O 1
ATOM 641 N N . ALA A 1 80 ? -2.843 -1.219 15.093 1.00 86.81 80 ALA A N 1
ATOM 642 C CA . ALA A 1 80 ? -2.652 0.120 15.643 1.00 86.81 80 ALA A CA 1
ATOM 643 C C . ALA A 1 80 ? -3.658 1.140 15.084 1.00 86.81 80 ALA A C 1
ATOM 645 O O . ALA A 1 80 ? -4.161 1.979 15.831 1.00 86.81 80 ALA A O 1
ATOM 646 N N . TYR A 1 81 ? -3.980 1.062 13.792 1.00 88.31 81 TYR A N 1
ATOM 647 C CA . TYR A 1 81 ? -5.006 1.908 13.176 1.00 88.31 81 TYR A CA 1
ATOM 648 C C . TYR A 1 81 ? -6.428 1.521 13.598 1.00 88.31 81 TYR A C 1
ATOM 650 O O . TYR A 1 81 ? -7.265 2.399 13.778 1.00 88.31 81 TYR A O 1
ATOM 658 N N . LEU A 1 82 ? -6.706 0.229 13.800 1.00 88.31 82 LEU A N 1
ATOM 659 C CA . LEU A 1 82 ? -8.002 -0.231 14.309 1.00 88.31 82 LEU A CA 1
ATOM 660 C C . LEU A 1 82 ? -8.243 0.203 15.760 1.00 88.31 82 LEU A C 1
ATOM 662 O O . LEU A 1 82 ? -9.364 0.551 16.122 1.00 88.31 82 LEU A O 1
ATOM 666 N N . LEU A 1 83 ? -7.202 0.178 16.595 1.00 88.75 83 LEU A N 1
ATOM 667 C CA . LEU A 1 83 ? -7.305 0.503 18.019 1.00 88.75 83 LEU A CA 1
ATOM 668 C C . LEU A 1 83 ? -7.275 2.005 18.311 1.00 88.75 83 LEU A C 1
ATOM 670 O O . LEU A 1 83 ? -7.717 2.416 19.383 1.00 88.75 83 LEU A O 1
ATOM 674 N N . ASN A 1 84 ? -6.762 2.829 17.396 1.00 84.81 84 ASN A N 1
ATOM 675 C CA . ASN A 1 84 ? -6.664 4.270 17.594 1.00 84.81 84 ASN A CA 1
ATOM 676 C C . ASN A 1 84 ? -7.370 5.040 16.467 1.00 84.81 84 ASN A C 1
ATOM 678 O O . ASN A 1 84 ? -6.734 5.367 15.463 1.00 84.81 84 ASN A O 1
ATOM 682 N N . PRO A 1 85 ? -8.647 5.424 16.660 1.00 79.19 85 PRO A N 1
ATOM 683 C CA . PRO A 1 85 ? -9.402 6.206 15.681 1.00 79.19 85 PRO A CA 1
ATOM 684 C C . PRO A 1 85 ? -8.740 7.535 15.284 1.00 79.19 85 PRO A C 1
ATOM 686 O O . PRO A 1 85 ? -8.979 8.034 14.187 1.00 79.19 85 PRO A O 1
ATOM 689 N N . ASN A 1 86 ? -7.877 8.103 16.138 1.00 82.56 86 ASN A N 1
ATOM 690 C CA . ASN A 1 86 ? -7.168 9.349 15.838 1.00 82.56 86 ASN A CA 1
ATOM 691 C C . ASN A 1 86 ? -6.049 9.169 14.800 1.00 82.56 86 ASN A C 1
ATOM 693 O O . ASN A 1 86 ? -5.566 10.162 14.266 1.00 82.56 86 ASN A O 1
ATOM 697 N N . ARG A 1 87 ? -5.645 7.930 14.478 1.00 80.25 87 ARG A N 1
ATOM 698 C CA . ARG A 1 87 ? -4.673 7.651 13.406 1.00 80.25 87 ARG A CA 1
ATOM 699 C C . ARG A 1 87 ? -5.258 7.817 12.000 1.00 80.25 87 ARG A C 1
ATOM 701 O O . ARG A 1 87 ? -4.537 7.646 11.022 1.00 80.25 87 ARG A O 1
ATOM 708 N N . GLY A 1 88 ? -6.538 8.164 11.877 1.00 85.25 88 GLY A N 1
ATOM 709 C CA . GLY A 1 88 ? -7.215 8.208 10.588 1.00 85.25 88 GLY A CA 1
ATOM 710 C C . GLY A 1 88 ? -7.410 6.810 10.003 1.00 85.25 88 GLY A C 1
ATOM 711 O O . GLY A 1 88 ? -7.159 5.795 10.652 1.00 85.25 88 GLY A O 1
ATOM 712 N N . GLN A 1 89 ? -7.904 6.755 8.773 1.00 90.62 89 GLN A N 1
ATOM 713 C CA . GLN A 1 89 ? -8.172 5.499 8.078 1.00 90.62 89 GLN A CA 1
ATOM 714 C C . GLN A 1 89 ? -7.083 5.236 7.038 1.00 90.62 89 GLN A C 1
ATOM 716 O O . GLN A 1 89 ? -6.516 6.180 6.492 1.00 90.62 89 GLN A O 1
ATOM 721 N N . MET A 1 90 ? -6.790 3.964 6.773 1.00 92.19 90 MET A N 1
ATOM 722 C CA . MET A 1 90 ? -5.835 3.558 5.743 1.00 92.19 90 MET A CA 1
ATOM 723 C C . MET A 1 90 ? -6.500 2.659 4.706 1.00 92.19 90 MET A C 1
ATOM 725 O O . MET A 1 90 ? -7.429 1.911 5.025 1.00 92.19 90 MET A O 1
ATOM 729 N N . PHE A 1 91 ? -5.905 2.641 3.519 1.00 95.44 91 PHE A N 1
ATOM 730 C CA . PHE A 1 91 ? -6.199 1.689 2.461 1.00 95.44 91 PHE A CA 1
ATOM 731 C C . PHE A 1 91 ? -4.897 1.214 1.812 1.00 95.44 91 PHE A C 1
ATOM 733 O O . PHE A 1 91 ? -4.057 2.020 1.421 1.00 95.44 91 PHE A O 1
ATOM 740 N N . ASN A 1 92 ? -4.739 -0.096 1.657 1.00 96.19 92 ASN A N 1
ATOM 741 C CA . ASN A 1 92 ? -3.636 -0.708 0.932 1.00 96.19 92 ASN A CA 1
ATOM 742 C C . ASN A 1 92 ? -4.174 -1.732 -0.066 1.00 96.19 92 ASN A C 1
ATOM 744 O O . ASN A 1 92 ? -4.993 -2.584 0.283 1.00 96.19 92 ASN A O 1
ATOM 748 N N . ALA A 1 93 ? -3.634 -1.709 -1.278 1.00 96.81 93 ALA A N 1
ATOM 749 C CA . ALA A 1 93 ? -3.859 -2.715 -2.299 1.00 96.81 93 ALA A CA 1
ATOM 750 C C . ALA A 1 93 ? -2.532 -3.343 -2.724 1.00 96.81 93 ALA A C 1
ATOM 752 O O . ALA A 1 93 ? -1.604 -2.645 -3.128 1.00 96.81 93 ALA A O 1
ATOM 753 N N . TYR A 1 94 ? -2.472 -4.670 -2.661 1.00 95.88 94 TYR A N 1
ATOM 754 C CA . TYR A 1 94 ? -1.369 -5.490 -3.149 1.00 95.88 94 TYR A CA 1
ATOM 755 C C . TYR A 1 94 ? -1.860 -6.252 -4.377 1.00 95.88 94 TYR A C 1
ATOM 757 O O . TYR A 1 94 ? -2.678 -7.173 -4.275 1.00 95.88 94 TYR A O 1
ATOM 765 N N . ILE A 1 95 ? -1.397 -5.815 -5.541 1.00 96.25 95 ILE A N 1
ATOM 766 C CA . ILE A 1 95 ? -1.910 -6.185 -6.854 1.00 96.25 95 ILE A CA 1
ATOM 767 C C . ILE A 1 95 ? -0.894 -7.109 -7.526 1.00 96.25 95 ILE A C 1
ATOM 769 O O . ILE A 1 95 ? 0.248 -6.729 -7.786 1.00 96.25 95 ILE A O 1
ATOM 773 N N . TYR A 1 96 ? -1.332 -8.325 -7.846 1.00 94.31 96 TYR A N 1
ATOM 774 C CA . TYR A 1 96 ? 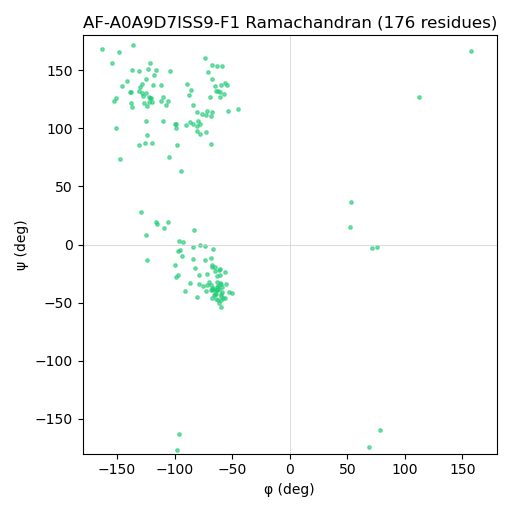-0.536 -9.299 -8.590 1.00 94.31 96 TYR A CA 1
ATOM 775 C C . TYR A 1 96 ? -0.935 -9.242 -10.057 1.00 94.31 96 TYR A C 1
ATOM 777 O O . TYR A 1 96 ? -1.826 -9.968 -10.513 1.00 94.31 96 TYR A O 1
ATOM 785 N N . GLY A 1 97 ? -0.295 -8.307 -10.756 1.00 93.44 97 GLY A N 1
ATOM 786 C CA . GLY A 1 97 ? -0.512 -8.035 -12.165 1.00 93.44 97 GLY A CA 1
ATOM 787 C C . GLY A 1 97 ? 0.075 -9.104 -13.080 1.00 93.44 97 GLY A C 1
ATOM 788 O O . GLY A 1 97 ? 0.980 -9.863 -12.715 1.00 93.44 97 GLY A O 1
ATOM 789 N N . LYS A 1 98 ? -0.437 -9.124 -14.309 1.00 93.31 98 LYS A N 1
ATOM 790 C CA . LYS A 1 98 ? 0.096 -9.930 -15.410 1.00 93.31 98 LYS A CA 1
ATOM 791 C C . LYS A 1 98 ? 1.370 -9.321 -15.970 1.00 93.31 98 LYS A C 1
ATOM 793 O O . LYS A 1 98 ? 2.254 -10.067 -16.383 1.00 93.31 98 LYS A O 1
ATOM 798 N N . LYS A 1 99 ? 1.452 -7.986 -16.004 1.00 92.44 99 LYS A N 1
ATOM 799 C CA . LYS A 1 99 ? 2.638 -7.259 -16.468 1.00 92.44 99 LYS A CA 1
ATOM 800 C C . LYS A 1 99 ? 3.601 -6.944 -15.325 1.00 92.44 99 LYS A C 1
ATOM 802 O O . LYS A 1 99 ? 4.804 -7.062 -15.520 1.00 92.44 99 LYS A O 1
ATOM 807 N N . HIS A 1 100 ? 3.080 -6.560 -14.162 1.00 92.75 100 HIS A N 1
ATOM 808 C CA . HIS A 1 100 ? 3.889 -6.187 -13.000 1.00 92.75 100 HIS A CA 1
ATOM 809 C C . HIS A 1 100 ? 3.496 -7.048 -11.799 1.00 92.75 100 HIS A C 1
ATOM 811 O O . HIS A 1 100 ? 2.339 -7.046 -11.370 1.00 92.75 100 HIS A O 1
ATOM 817 N N . HIS A 1 101 ? 4.449 -7.814 -11.272 1.00 91.19 101 HIS A N 1
ATOM 818 C CA . HIS A 1 101 ? 4.148 -8.912 -10.355 1.00 91.19 101 HIS A CA 1
ATOM 819 C C . HIS A 1 101 ? 3.971 -8.500 -8.890 1.00 91.19 101 HIS A C 1
ATOM 821 O O . HIS A 1 101 ? 3.481 -9.311 -8.103 1.00 91.19 101 HIS A O 1
ATOM 827 N N . ASP A 1 102 ? 4.338 -7.276 -8.514 1.00 92.31 102 ASP A N 1
ATOM 828 C CA . ASP A 1 102 ? 4.142 -6.748 -7.161 1.00 92.31 102 ASP A CA 1
ATOM 829 C C . ASP A 1 102 ? 3.882 -5.237 -7.220 1.00 92.31 102 ASP A C 1
ATOM 831 O O . ASP A 1 102 ? 4.734 -4.403 -6.910 1.00 92.31 102 ASP A O 1
ATOM 835 N N . LEU A 1 103 ? 2.681 -4.880 -7.675 1.00 95.38 103 LEU A N 1
ATOM 836 C CA . LEU A 1 103 ? 2.205 -3.505 -7.607 1.00 95.38 103 LEU A CA 1
ATOM 837 C C . LEU A 1 103 ? 1.563 -3.256 -6.251 1.00 95.38 103 LEU A C 1
ATOM 839 O O . LEU A 1 103 ? 0.710 -4.023 -5.801 1.00 95.38 103 LEU A O 1
ATOM 843 N N . ARG A 1 104 ? 1.929 -2.147 -5.617 1.00 95.19 104 ARG A N 1
ATOM 844 C CA . ARG A 1 104 ? 1.367 -1.750 -4.330 1.00 95.19 104 ARG A CA 1
ATOM 845 C C . ARG A 1 104 ? 0.858 -0.328 -4.404 1.00 95.19 104 ARG A C 1
ATOM 847 O O . ARG A 1 104 ? 1.579 0.575 -4.823 1.00 95.19 104 ARG A O 1
ATOM 854 N N . PHE A 1 105 ? -0.388 -0.146 -4.000 1.00 96.69 105 PHE A N 1
ATOM 855 C CA . PHE A 1 105 ? -1.020 1.158 -3.902 1.00 96.69 105 PHE A CA 1
ATOM 856 C C . PHE A 1 105 ? -1.434 1.399 -2.460 1.00 96.69 105 PHE A C 1
ATOM 858 O O . PHE A 1 105 ? -2.192 0.603 -1.904 1.00 96.69 105 PHE A O 1
ATOM 865 N N . PHE A 1 106 ? -0.940 2.477 -1.860 1.00 95.88 106 PHE A N 1
ATOM 866 C CA . PHE A 1 106 ? -1.232 2.808 -0.470 1.00 95.88 106 PHE A CA 1
ATOM 867 C C . PHE A 1 106 ? -1.810 4.208 -0.352 1.00 95.88 106 PHE A C 1
ATOM 869 O O . PHE A 1 106 ? -1.362 5.136 -1.023 1.00 95.88 106 PHE A O 1
ATOM 876 N N . VAL A 1 107 ? -2.769 4.335 0.558 1.00 95.25 107 VAL A N 1
ATOM 877 C CA . VAL A 1 107 ? -3.295 5.585 1.092 1.00 95.25 107 VAL A CA 1
ATOM 878 C C . VAL A 1 107 ? -3.156 5.496 2.607 1.00 95.25 107 VAL A C 1
ATOM 880 O O . VAL A 1 107 ? -3.856 4.720 3.265 1.00 95.25 107 VAL A O 1
ATOM 883 N N . ARG A 1 108 ? -2.199 6.240 3.159 1.00 92.06 108 ARG A N 1
ATOM 884 C CA . ARG A 1 108 ? -1.814 6.188 4.570 1.00 92.06 108 ARG A CA 1
ATOM 885 C C . ARG A 1 108 ? -1.615 7.607 5.108 1.00 92.06 108 ARG A C 1
ATOM 887 O O . ARG A 1 108 ? -0.709 8.296 4.649 1.00 92.06 108 ARG A O 1
ATOM 894 N N . PRO A 1 109 ? -2.390 8.037 6.115 1.00 89.88 109 PRO A N 1
ATOM 895 C CA . PRO A 1 109 ? -2.367 9.418 6.606 1.00 89.88 109 PRO A CA 1
ATOM 896 C C . PRO A 1 109 ? -1.070 9.817 7.328 1.00 89.88 109 PRO A C 1
ATOM 898 O O . PRO A 1 109 ? -0.871 10.991 7.603 1.00 89.88 109 PRO A O 1
ATOM 901 N N . HIS A 1 110 ? -0.193 8.863 7.653 1.00 86.62 110 HIS A N 1
ATOM 902 C CA . HIS A 1 110 ? 1.064 9.109 8.377 1.00 86.62 110 HIS A CA 1
ATOM 903 C C . HIS A 1 110 ? 2.312 8.784 7.537 1.00 86.62 110 HIS A C 1
ATOM 905 O O . HIS A 1 110 ? 3.399 8.568 8.073 1.00 86.62 110 HIS A O 1
ATOM 911 N N . GLY A 1 111 ? 2.152 8.729 6.213 1.00 89.94 111 GLY A N 1
ATOM 912 C CA . GLY A 1 111 ? 3.204 8.363 5.269 1.00 89.94 111 GLY A CA 1
ATOM 913 C C . GLY A 1 111 ? 2.932 7.025 4.584 1.00 89.94 111 GLY A C 1
ATOM 914 O O . GLY A 1 111 ? 2.677 6.003 5.226 1.00 89.94 111 GLY A O 1
ATOM 915 N N . ALA A 1 112 ? 2.980 7.037 3.256 1.00 91.06 112 ALA A N 1
ATOM 916 C CA . ALA A 1 112 ? 2.747 5.876 2.408 1.00 91.06 112 ALA A CA 1
ATOM 917 C C . ALA A 1 112 ? 3.964 4.949 2.326 1.00 91.06 112 ALA A C 1
ATOM 919 O O . ALA A 1 112 ? 3.800 3.732 2.233 1.00 91.06 112 ALA A O 1
ATOM 920 N N . LEU A 1 113 ? 5.169 5.521 2.360 1.00 88.88 113 LEU A N 1
ATOM 921 C CA . LEU A 1 113 ? 6.433 4.806 2.223 1.00 88.88 113 LEU A CA 1
ATOM 922 C C . LEU A 1 113 ? 7.347 5.088 3.426 1.00 88.88 113 LEU A C 1
ATOM 924 O O . LEU A 1 113 ? 7.571 6.258 3.746 1.00 88.88 113 LEU A O 1
ATOM 928 N N . PRO A 1 114 ? 7.912 4.048 4.068 1.00 79.06 114 PRO A N 1
ATOM 929 C CA . PRO A 1 114 ? 8.924 4.223 5.105 1.00 79.06 114 PRO A CA 1
ATOM 930 C C . PRO A 1 114 ? 10.101 5.070 4.605 1.00 79.06 114 PRO A C 1
ATOM 932 O O . PRO A 1 114 ? 10.549 4.916 3.468 1.00 79.06 114 PRO A O 1
ATOM 935 N N . GLY A 1 115 ? 10.582 5.994 5.439 1.00 80.50 115 GLY A N 1
ATOM 936 C CA . GLY A 1 115 ? 11.704 6.882 5.110 1.00 80.50 115 GLY A CA 1
ATOM 937 C C . GLY A 1 115 ? 11.409 7.980 4.077 1.00 80.50 115 GLY A C 1
ATOM 938 O O . GLY A 1 115 ? 12.283 8.807 3.832 1.00 80.50 115 GLY A O 1
ATOM 939 N N . LEU A 1 116 ? 10.200 8.018 3.501 1.00 85.06 116 LEU A N 1
ATOM 940 C CA . LEU A 1 116 ? 9.762 9.001 2.499 1.00 85.06 116 LEU A CA 1
ATOM 941 C C . LEU A 1 116 ? 8.419 9.660 2.871 1.00 85.06 116 LEU A C 1
ATOM 943 O O . LEU A 1 116 ? 7.651 10.043 1.996 1.00 85.06 116 LEU A O 1
ATOM 947 N N . SER A 1 117 ? 8.110 9.751 4.165 1.00 83.12 117 SER A N 1
ATOM 948 C CA . SER A 1 117 ? 7.042 10.622 4.680 1.00 83.12 117 SER A CA 1
ATOM 949 C C . SER A 1 117 ? 7.381 12.098 4.395 1.00 83.12 117 SER A C 1
ATOM 951 O O . SER A 1 117 ? 8.572 12.424 4.359 1.00 83.12 117 SER A O 1
ATOM 953 N N . PRO A 1 118 ? 6.393 13.012 4.270 1.00 91.44 118 PRO A N 1
ATOM 954 C CA . PRO A 1 118 ? 4.989 12.924 4.712 1.00 91.44 118 PRO A CA 1
ATOM 955 C C . PRO A 1 118 ? 3.955 12.481 3.665 1.00 91.44 118 PRO A C 1
ATOM 957 O O . PRO A 1 118 ? 2.765 12.451 3.982 1.00 91.44 118 PRO A O 1
ATOM 960 N N . GLU A 1 119 ? 4.355 12.144 2.442 1.00 93.69 119 GLU A N 1
ATOM 961 C CA . GLU A 1 119 ? 3.425 11.831 1.358 1.00 93.69 119 GLU A CA 1
ATOM 962 C C . GLU A 1 119 ? 2.525 10.626 1.685 1.00 93.69 119 GLU A C 1
ATOM 964 O O . GLU A 1 119 ? 2.980 9.568 2.115 1.00 93.69 119 GLU A O 1
ATOM 969 N N . GLU A 1 120 ? 1.219 10.783 1.470 1.00 94.62 120 GLU A N 1
ATOM 970 C CA . GLU A 1 120 ? 0.178 9.877 1.976 1.00 94.62 120 GLU A CA 1
ATOM 971 C C . GLU A 1 120 ? -0.320 8.885 0.929 1.00 94.62 120 GLU A C 1
ATOM 973 O O . GLU A 1 120 ? -0.948 7.885 1.272 1.00 94.62 120 GLU A O 1
ATOM 978 N N . VAL A 1 121 ? -0.065 9.155 -0.350 1.00 95.88 121 VAL A N 1
ATOM 979 C CA . VAL A 1 121 ? -0.542 8.344 -1.470 1.00 95.88 121 VAL A CA 1
ATOM 980 C C . VAL A 1 121 ? 0.650 7.865 -2.277 1.00 95.88 121 VAL A C 1
ATOM 982 O O . VAL A 1 121 ? 1.455 8.676 -2.733 1.00 95.88 121 VAL A O 1
ATOM 985 N N . THR A 1 122 ? 0.749 6.555 -2.510 1.00 95.81 122 THR A N 1
ATOM 986 C CA . THR A 1 122 ? 1.797 5.986 -3.365 1.00 95.81 122 THR A CA 1
ATOM 987 C C . THR A 1 122 ? 1.280 4.902 -4.297 1.00 95.81 122 THR A C 1
ATOM 989 O O . THR A 1 122 ? 0.358 4.160 -3.962 1.00 95.81 122 THR A O 1
ATOM 992 N N . LEU A 1 123 ? 1.929 4.791 -5.454 1.00 96.12 123 LEU A N 1
ATOM 993 C CA . LEU A 1 123 ? 1.903 3.620 -6.318 1.00 96.12 123 LEU A CA 1
ATOM 994 C C . LEU A 1 123 ? 3.348 3.203 -6.586 1.00 96.12 123 LEU A C 1
ATOM 996 O O . LEU A 1 123 ? 4.128 3.983 -7.140 1.00 96.12 123 LEU A O 1
ATOM 1000 N N . VAL A 1 124 ? 3.691 1.972 -6.227 1.00 95.00 124 VAL A N 1
ATOM 1001 C CA . VAL A 1 124 ? 5.034 1.412 -6.387 1.00 95.00 124 VAL A CA 1
ATOM 1002 C C . VAL A 1 124 ? 4.970 0.070 -7.106 1.00 95.00 124 VAL A C 1
ATOM 1004 O O . VAL A 1 124 ? 4.100 -0.753 -6.826 1.00 95.00 124 VAL A O 1
ATOM 1007 N N . ASN A 1 125 ? 5.897 -0.144 -8.037 1.00 95.19 125 ASN A N 1
ATOM 1008 C CA . ASN A 1 125 ? 6.181 -1.450 -8.615 1.00 95.19 125 ASN A CA 1
ATOM 1009 C C . ASN A 1 125 ? 7.417 -2.031 -7.927 1.00 95.19 125 ASN A C 1
ATOM 1011 O O . ASN A 1 125 ? 8.537 -1.590 -8.198 1.00 95.19 125 ASN A O 1
A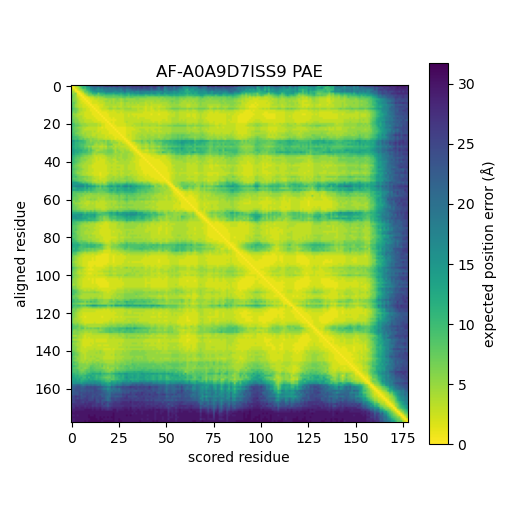TOM 1015 N N . LEU A 1 126 ? 7.198 -2.985 -7.023 1.00 92.12 126 LEU A N 1
ATOM 1016 C CA . LEU A 1 126 ? 8.230 -3.640 -6.227 1.00 92.12 126 LEU A CA 1
ATOM 1017 C C . LEU A 1 126 ? 8.683 -4.943 -6.894 1.00 92.12 126 LEU A C 1
ATOM 1019 O O . LEU A 1 126 ? 8.508 -6.033 -6.352 1.00 92.12 126 LEU A O 1
ATOM 1023 N N . ASP A 1 127 ? 9.257 -4.831 -8.086 1.00 90.31 127 ASP A N 1
ATOM 1024 C CA . ASP A 1 127 ? 9.762 -5.974 -8.848 1.00 90.31 127 ASP A CA 1
ATOM 1025 C C . ASP A 1 127 ? 11.270 -5.814 -9.084 1.00 90.31 127 ASP A C 1
ATOM 1027 O O . ASP A 1 127 ? 11.682 -5.207 -10.077 1.00 90.31 127 ASP A O 1
ATOM 1031 N N . PRO A 1 128 ? 12.113 -6.283 -8.143 1.00 87.50 128 PRO A N 1
ATOM 1032 C CA . PRO A 1 128 ? 13.544 -6.040 -8.187 1.00 87.50 128 PRO A CA 1
ATOM 1033 C C . PRO A 1 128 ? 14.164 -6.542 -9.478 1.00 87.50 128 PRO A C 1
ATOM 1035 O O . PRO A 1 128 ? 14.003 -7.708 -9.830 1.00 87.50 128 PRO A O 1
ATOM 1038 N N . GLN A 1 129 ? 14.943 -5.674 -10.129 1.00 84.75 129 GLN A N 1
ATOM 1039 C CA . GLN A 1 129 ? 15.604 -5.926 -11.421 1.00 84.75 129 GLN A CA 1
ATOM 1040 C C . GLN A 1 129 ? 14.677 -5.857 -12.648 1.00 84.75 129 GLN A C 1
ATOM 1042 O O . GLN A 1 129 ? 15.163 -5.979 -13.777 1.00 84.75 129 GLN A O 1
ATOM 1047 N N . ALA A 1 130 ? 13.374 -5.621 -12.474 1.00 87.94 130 ALA A N 1
ATOM 1048 C CA . ALA A 1 130 ? 12.489 -5.334 -13.594 1.00 87.94 130 ALA A CA 1
ATOM 1049 C C . ALA A 1 130 ? 12.776 -3.942 -14.177 1.00 87.94 130 ALA A C 1
ATOM 1051 O O . ALA A 1 130 ? 13.119 -2.995 -13.473 1.00 87.94 130 ALA A O 1
ATOM 1052 N N . LYS A 1 131 ? 12.577 -3.788 -15.491 1.00 87.25 131 LYS A N 1
ATOM 1053 C CA . LYS A 1 131 ? 12.831 -2.519 -16.199 1.00 87.25 131 LYS A CA 1
ATOM 1054 C C . LYS A 1 131 ? 11.994 -1.350 -15.663 1.00 87.25 131 LYS A C 1
ATOM 1056 O O . LYS A 1 131 ? 12.433 -0.208 -15.716 1.00 87.25 131 LYS A O 1
ATOM 1061 N N . GLU A 1 132 ? 10.777 -1.639 -15.219 1.00 90.75 132 GLU A N 1
ATOM 1062 C CA . GLU A 1 132 ? 9.805 -0.644 -14.752 1.00 90.75 132 GLU A CA 1
ATOM 1063 C C . GLU A 1 132 ? 9.674 -0.658 -13.222 1.00 90.75 132 GLU A C 1
ATOM 1065 O O . GLU A 1 132 ? 8.669 -0.194 -12.680 1.00 90.75 132 GLU A O 1
ATOM 1070 N N . GLU A 1 133 ? 10.654 -1.219 -12.510 1.00 93.50 133 GLU A N 1
ATOM 1071 C CA . GLU A 1 133 ? 10.725 -1.105 -11.057 1.00 93.50 133 GLU A CA 1
ATOM 1072 C C . GLU A 1 133 ? 10.813 0.368 -10.649 1.00 93.50 133 GLU A C 1
ATOM 1074 O O . GLU A 1 133 ? 11.534 1.160 -11.263 1.00 93.50 133 GLU A O 1
ATOM 1079 N N . GLY A 1 134 ? 10.078 0.752 -9.609 1.00 93.25 134 GLY A N 1
ATOM 1080 C CA . GLY A 1 134 ? 10.142 2.122 -9.131 1.00 93.25 134 GLY A CA 1
ATOM 1081 C C . GLY A 1 134 ? 8.929 2.566 -8.338 1.00 93.25 134 GLY A C 1
ATOM 1082 O O . GLY A 1 134 ? 7.853 1.970 -8.398 1.00 93.25 134 GLY A O 1
ATOM 1083 N N . ILE A 1 135 ? 9.093 3.700 -7.664 1.00 94.00 135 ILE A N 1
ATOM 1084 C CA . ILE A 1 135 ? 7.973 4.511 -7.194 1.00 94.00 135 ILE A CA 1
ATOM 1085 C C . ILE A 1 135 ? 7.417 5.246 -8.415 1.00 94.00 135 ILE A C 1
ATOM 1087 O O . ILE A 1 135 ? 8.088 6.084 -9.018 1.00 94.00 135 ILE A O 1
ATOM 1091 N N . TRP A 1 136 ? 6.202 4.903 -8.825 1.00 94.00 136 TRP A N 1
ATOM 1092 C CA . TRP A 1 136 ? 5.565 5.504 -9.997 1.00 94.00 136 TRP A CA 1
ATOM 1093 C C . TRP A 1 136 ? 4.824 6.784 -9.639 1.00 94.00 136 TRP A C 1
ATOM 1095 O O . TRP A 1 136 ? 4.773 7.715 -10.448 1.00 94.00 136 TRP A O 1
ATOM 1105 N N . TYR A 1 137 ? 4.278 6.817 -8.425 1.00 93.69 137 TYR A N 1
ATOM 1106 C CA . TYR A 1 137 ? 3.531 7.935 -7.878 1.00 93.69 137 TYR A CA 1
ATOM 1107 C C . TYR A 1 137 ? 3.778 8.046 -6.372 1.00 93.69 137 TYR A C 1
ATOM 1109 O O . TYR A 1 137 ? 3.784 7.034 -5.670 1.00 93.69 137 TYR A O 1
ATOM 1117 N N . LEU A 1 138 ? 3.985 9.268 -5.888 1.00 94.19 138 LEU A N 1
ATOM 1118 C CA . LEU A 1 138 ? 4.112 9.597 -4.470 1.00 94.19 138 LEU A CA 1
ATOM 1119 C C . LEU A 1 138 ? 3.662 11.046 -4.281 1.00 94.19 138 LEU A C 1
ATOM 1121 O O . LEU A 1 138 ? 4.155 11.931 -4.981 1.00 94.19 138 LEU A O 1
ATOM 1125 N N . THR A 1 139 ? 2.682 11.285 -3.413 1.00 94.12 139 THR A N 1
ATOM 1126 C CA . THR A 1 139 ? 2.128 12.628 -3.206 1.00 94.12 139 THR A CA 1
ATOM 1127 C C . THR A 1 139 ? 1.335 12.742 -1.902 1.00 94.12 139 THR A C 1
ATOM 1129 O O . THR A 1 139 ? 0.974 11.740 -1.285 1.00 94.12 139 THR A O 1
ATOM 1132 N N . HIS A 1 140 ? 1.007 13.975 -1.525 1.00 95.38 140 HIS A N 1
ATOM 1133 C CA . HIS A 1 140 ? 0.008 14.289 -0.507 1.00 95.38 140 HIS A CA 1
ATOM 1134 C C . HIS A 1 140 ? -1.407 13.915 -0.960 1.00 95.38 140 HIS A C 1
ATOM 1136 O O . HIS A 1 140 ? -1.712 13.880 -2.155 1.00 95.38 140 HIS A O 1
ATOM 1142 N N . SER A 1 141 ? -2.300 13.659 -0.009 1.00 92.62 141 SER A N 1
ATOM 1143 C CA . SER A 1 141 ? -3.695 13.358 -0.313 1.00 92.62 141 SER A CA 1
ATOM 1144 C C . SER A 1 141 ? -4.371 14.489 -1.088 1.00 92.62 141 SER A C 1
ATOM 1146 O O . SER A 1 141 ? -4.040 15.671 -0.975 1.00 92.62 141 SER A O 1
ATOM 1148 N N . GLU A 1 142 ? -5.395 14.128 -1.862 1.00 92.00 142 GLU A N 1
ATOM 1149 C CA . GLU A 1 142 ? -6.197 15.100 -2.613 1.00 92.00 142 GLU A CA 1
ATOM 1150 C C . GLU A 1 142 ? -6.785 16.187 -1.694 1.00 92.00 142 GLU A C 1
ATOM 1152 O O . GLU A 1 142 ? -6.901 17.350 -2.084 1.00 92.00 142 GLU A O 1
ATOM 1157 N N . LYS A 1 143 ? -7.123 15.818 -0.453 1.00 91.50 143 LYS A N 1
ATOM 1158 C CA . LYS A 1 143 ? -7.615 16.745 0.565 1.00 91.50 143 LYS A CA 1
ATOM 1159 C C . LYS A 1 143 ? -6.589 17.838 0.870 1.00 91.50 143 LYS A C 1
ATOM 1161 O O . LYS A 1 143 ? -6.948 19.011 0.873 1.00 91.50 143 LYS A O 1
ATOM 1166 N N . GLU A 1 144 ? -5.328 17.479 1.088 1.00 91.94 144 GLU A N 1
ATOM 1167 C CA . GLU A 1 144 ? -4.277 18.452 1.398 1.00 91.94 144 GLU A CA 1
ATOM 1168 C C . GLU A 1 144 ? -3.944 19.361 0.225 1.00 91.94 144 GLU A C 1
ATOM 1170 O O . GLU A 1 144 ? -3.703 20.553 0.428 1.00 91.94 144 GLU A O 1
ATOM 1175 N N . TRP A 1 145 ? -4.004 18.830 -0.997 1.00 93.38 145 TRP A N 1
ATOM 1176 C CA . TRP A 1 145 ? -3.892 19.646 -2.201 1.00 93.38 145 TRP A CA 1
ATOM 1177 C C . TRP A 1 145 ? -5.034 20.655 -2.310 1.00 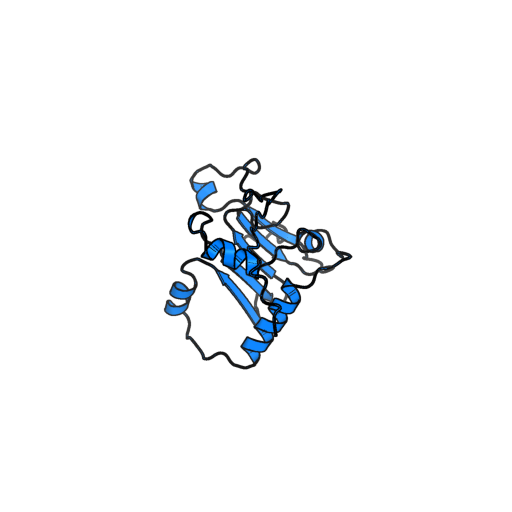93.38 145 TRP A C 1
ATOM 1179 O O . TRP A 1 145 ? -4.788 21.841 -2.521 1.00 93.38 145 TRP A O 1
ATOM 1189 N N . LYS A 1 146 ? -6.284 20.220 -2.105 1.00 95.19 146 LYS A N 1
ATOM 1190 C CA . LYS A 1 146 ? -7.462 21.104 -2.130 1.00 95.19 146 LYS A CA 1
ATOM 1191 C C . LYS A 1 146 ? -7.416 22.173 -1.037 1.00 95.19 146 LYS A C 1
ATOM 1193 O O . LYS A 1 146 ? -7.856 23.298 -1.263 1.00 95.19 146 LYS A O 1
ATOM 1198 N N . GLU A 1 147 ? -6.882 21.838 0.134 1.00 95.50 147 GLU A N 1
ATOM 1199 C CA . GLU A 1 147 ? -6.739 22.757 1.267 1.00 95.50 147 GLU A CA 1
ATOM 1200 C C . GLU A 1 147 ? -5.471 23.631 1.197 1.00 95.50 147 GLU A C 1
ATOM 1202 O O . GLU A 1 147 ? -5.295 24.490 2.059 1.00 95.50 147 GLU A O 1
ATOM 1207 N N . ASN A 1 148 ? -4.615 23.460 0.179 1.00 92.81 148 ASN A N 1
ATOM 1208 C CA . ASN A 1 148 ? -3.300 24.108 0.049 1.00 92.81 148 ASN A CA 1
ATOM 1209 C C . ASN A 1 148 ? -2.397 23.907 1.280 1.00 92.81 148 ASN A C 1
ATOM 1211 O O . ASN A 1 148 ? -1.674 24.818 1.684 1.00 92.81 148 ASN A O 1
ATOM 1215 N N . LYS A 1 149 ? -2.469 22.724 1.894 1.00 91.19 149 LYS A N 1
ATOM 1216 C CA . LYS A 1 149 ? -1.641 22.357 3.052 1.00 91.19 149 LYS A CA 1
ATOM 1217 C C . LYS A 1 149 ? -0.436 21.509 2.677 1.00 91.19 149 LYS A C 1
ATOM 1219 O O . LYS A 1 149 ? 0.577 21.645 3.342 1.00 91.19 149 LYS A O 1
ATOM 1224 N N . ALA A 1 150 ? -0.540 20.742 1.589 1.00 91.56 150 ALA A N 1
ATOM 1225 C CA . ALA A 1 150 ? 0.485 19.813 1.124 1.00 91.56 150 ALA A CA 1
ATOM 1226 C C . ALA A 1 150 ? 1.899 20.418 1.160 1.00 91.56 150 ALA A C 1
ATOM 1228 O O . ALA A 1 150 ? 2.201 21.381 0.447 1.00 91.56 150 ALA A O 1
ATOM 1229 N N . SER A 1 151 ? 2.764 19.833 1.986 1.00 89.19 151 SER A N 1
ATOM 1230 C CA . SER A 1 151 ? 4.156 20.240 2.137 1.00 89.19 151 SER A CA 1
ATOM 1231 C C . SER A 1 151 ? 5.039 19.060 2.537 1.00 89.19 151 SER A C 1
ATOM 1233 O O . SER A 1 151 ? 4.839 18.450 3.585 1.00 89.19 151 SER A O 1
ATOM 1235 N N . SER A 1 152 ? 6.110 18.818 1.777 1.00 85.88 152 SER A N 1
ATOM 1236 C CA . SER A 1 152 ? 7.105 17.784 2.103 1.00 85.88 152 SER A CA 1
ATOM 1237 C C . SER A 1 152 ? 7.913 18.079 3.382 1.00 85.88 152 SER A C 1
ATOM 1239 O O . SER A 1 152 ? 8.740 17.271 3.786 1.00 85.88 152 SER A O 1
ATOM 1241 N N . GLY A 1 153 ? 7.715 19.243 4.017 1.00 82.75 153 GLY A N 1
ATOM 1242 C CA . GLY A 1 153 ? 8.301 19.590 5.318 1.00 82.75 153 GLY A CA 1
ATOM 1243 C C . GLY A 1 153 ? 7.411 19.264 6.522 1.00 82.75 153 GLY A C 1
ATOM 1244 O O . GLY A 1 153 ? 7.771 19.611 7.646 1.00 82.75 153 GLY A O 1
ATOM 1245 N N . GLU A 1 154 ? 6.235 18.671 6.309 1.00 84.06 154 GLU A N 1
ATOM 1246 C CA . GLU A 1 154 ? 5.347 18.243 7.392 1.00 84.06 154 GLU A CA 1
ATOM 1247 C C . GLU A 1 154 ? 5.952 17.086 8.194 1.00 84.06 154 GLU A C 1
ATOM 1249 O O . GLU A 1 154 ? 6.537 16.158 7.638 1.00 84.06 154 GLU A O 1
ATOM 1254 N N . ASP A 1 155 ? 5.745 17.102 9.512 1.00 79.75 155 ASP A N 1
ATOM 1255 C CA . ASP A 1 155 ? 6.018 15.940 10.355 1.00 79.75 155 ASP A CA 1
ATOM 1256 C C . ASP A 1 155 ? 4.714 15.192 10.632 1.00 79.75 155 ASP A C 1
ATOM 1258 O O . ASP A 1 155 ? 3.885 15.619 11.438 1.00 79.75 155 ASP A O 1
ATOM 1262 N N . LYS A 1 156 ? 4.536 14.073 9.931 1.00 78.88 156 LYS A N 1
ATOM 1263 C CA . LYS A 1 156 ? 3.412 13.146 10.116 1.00 78.88 156 LYS A CA 1
ATOM 1264 C C . LYS A 1 156 ? 3.831 11.831 10.754 1.00 78.88 156 LYS A C 1
ATOM 1266 O O . LYS A 1 156 ? 3.079 10.857 10.718 1.00 78.88 156 LYS A O 1
ATOM 1271 N N . ARG A 1 157 ? 5.038 11.766 11.319 1.00 71.50 157 ARG A N 1
ATOM 1272 C CA . ARG A 1 157 ? 5.494 10.549 11.983 1.00 71.50 157 ARG A CA 1
ATOM 1273 C C . ARG A 1 157 ? 4.621 10.297 13.201 1.00 71.50 157 ARG A C 1
ATOM 1275 O O . ARG A 1 157 ? 4.315 11.193 13.987 1.00 71.50 157 ARG A O 1
ATOM 1282 N N . LEU A 1 158 ? 4.229 9.044 13.366 1.00 65.75 158 LEU A N 1
ATOM 1283 C CA . LEU A 1 158 ? 3.651 8.590 14.618 1.00 65.75 158 LEU A CA 1
ATOM 1284 C C . LEU A 1 158 ? 4.799 8.550 15.623 1.00 65.75 158 LEU A C 1
ATOM 1286 O O . LEU A 1 158 ? 5.744 7.796 15.420 1.00 65.75 158 LEU A O 1
ATOM 1290 N N . ILE A 1 159 ? 4.744 9.400 16.652 1.00 63.16 159 ILE A N 1
ATOM 1291 C CA . ILE A 1 159 ? 5.739 9.413 17.730 1.00 63.16 159 ILE A CA 1
ATOM 1292 C C . ILE A 1 159 ? 5.832 7.991 18.284 1.00 63.16 159 ILE A C 1
ATOM 1294 O O . ILE A 1 159 ? 4.850 7.473 18.824 1.00 63.16 159 ILE A O 1
ATOM 1298 N N . ASP A 1 160 ? 6.993 7.368 18.108 1.00 54.00 160 ASP A N 1
ATOM 1299 C CA . ASP A 1 160 ? 7.302 6.073 18.691 1.00 54.00 160 ASP A CA 1
ATOM 1300 C C . ASP A 1 160 ? 7.913 6.303 20.073 1.00 54.00 160 ASP A C 1
ATOM 1302 O O . ASP A 1 160 ? 8.684 7.247 20.277 1.00 54.00 160 ASP A O 1
ATOM 1306 N N . ALA A 1 161 ? 7.528 5.502 21.061 1.00 55.56 161 ALA A N 1
ATOM 1307 C CA . ALA A 1 161 ? 8.114 5.654 22.384 1.00 55.56 161 ALA A CA 1
ATOM 1308 C C . ALA A 1 161 ? 9.492 4.980 22.384 1.00 55.56 161 ALA A C 1
ATOM 1310 O O . ALA A 1 161 ? 9.602 3.762 22.425 1.00 55.56 161 ALA A O 1
ATOM 1311 N N . GLU A 1 162 ? 10.555 5.785 22.373 1.00 49.56 162 GLU A N 1
ATOM 1312 C CA . GLU A 1 162 ? 11.939 5.284 22.362 1.00 49.56 162 GLU A CA 1
ATOM 1313 C C . GLU A 1 162 ? 12.311 4.518 23.642 1.00 49.56 162 GLU A C 1
ATOM 1315 O O . GLU A 1 162 ? 13.236 3.710 23.647 1.00 49.56 162 GLU A O 1
ATOM 1320 N N . ASN A 1 163 ? 11.604 4.772 24.748 1.00 48.09 163 ASN A N 1
ATOM 1321 C CA . ASN A 1 163 ? 11.872 4.158 26.043 1.00 48.09 163 ASN A CA 1
ATOM 1322 C C . ASN A 1 163 ? 10.568 3.753 26.738 1.00 48.09 163 ASN A C 1
ATOM 1324 O O . ASN A 1 163 ? 9.735 4.600 27.065 1.00 48.09 163 ASN A O 1
ATOM 1328 N N . TYR A 1 164 ? 10.438 2.465 27.054 1.00 56.03 164 TYR A N 1
ATOM 1329 C CA . TYR A 1 164 ? 9.374 1.939 27.906 1.00 56.03 164 TYR A CA 1
ATOM 1330 C C . TYR A 1 164 ? 9.974 1.451 29.226 1.00 56.03 164 TYR A C 1
ATOM 1332 O O . TYR A 1 164 ? 10.849 0.586 29.238 1.00 56.03 164 TYR A O 1
ATOM 1340 N N . ARG A 1 165 ? 9.485 1.972 30.358 1.00 56.47 165 ARG A N 1
ATOM 1341 C CA . ARG A 1 165 ? 9.776 1.408 31.682 1.00 56.47 165 ARG A CA 1
ATOM 1342 C C . ARG A 1 165 ? 8.601 0.533 32.100 1.00 56.47 165 ARG A C 1
ATOM 1344 O O . ARG A 1 165 ? 7.574 1.046 32.535 1.00 56.47 165 ARG A O 1
ATOM 1351 N N . ILE A 1 166 ? 8.743 -0.782 31.949 1.00 66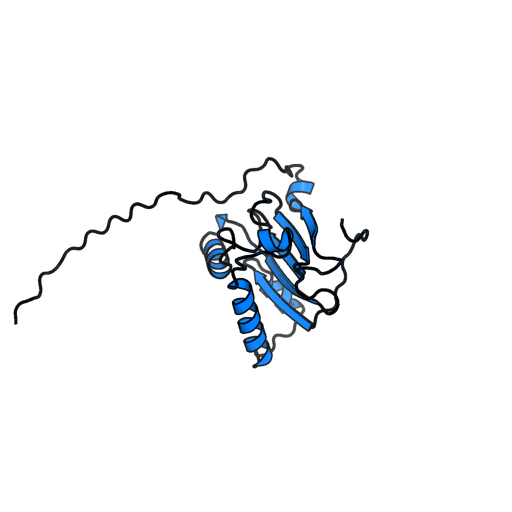.88 166 ILE A N 1
ATOM 1352 C CA . ILE A 1 166 ? 7.760 -1.735 32.473 1.00 66.88 166 ILE A CA 1
ATOM 1353 C C . ILE A 1 166 ? 8.051 -1.923 33.963 1.00 66.88 166 ILE A C 1
ATOM 1355 O O . ILE A 1 166 ? 8.982 -2.630 34.341 1.00 66.88 166 ILE A O 1
ATOM 1359 N N . GLU A 1 167 ? 7.262 -1.275 34.815 1.00 66.06 167 GLU A N 1
ATOM 1360 C CA . GLU A 1 167 ? 7.263 -1.536 36.255 1.00 66.06 167 GLU A CA 1
ATOM 1361 C C . GLU A 1 167 ? 6.244 -2.633 36.550 1.00 66.06 167 GLU A C 1
ATOM 1363 O O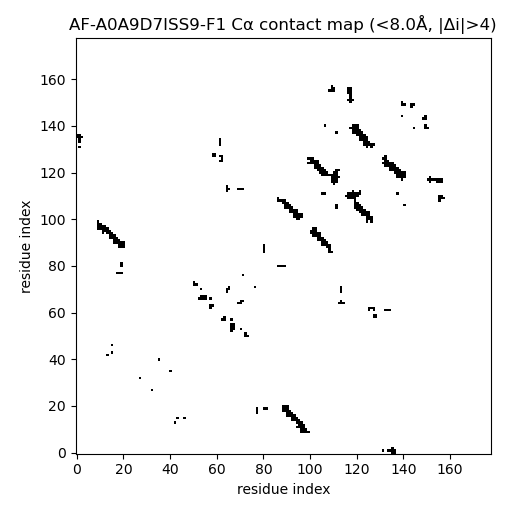 . GLU A 1 167 ? 5.038 -2.404 36.546 1.00 66.06 167 GLU A O 1
ATOM 1368 N N . THR A 1 168 ? 6.729 -3.854 36.768 1.00 54.91 168 THR A N 1
ATOM 1369 C CA . THR A 1 168 ? 5.913 -4.956 37.283 1.00 54.91 168 THR A CA 1
ATOM 1370 C C . THR A 1 168 ? 6.287 -5.198 38.736 1.00 54.91 168 THR A C 1
ATOM 1372 O O . THR A 1 168 ? 7.443 -5.477 39.046 1.00 54.91 168 THR A O 1
ATOM 1375 N N . VAL A 1 169 ? 5.300 -5.124 39.627 1.00 62.88 169 VAL A N 1
ATOM 1376 C CA . VAL A 1 169 ? 5.422 -5.670 40.979 1.00 62.88 169 VAL A CA 1
ATOM 1377 C C . VAL A 1 169 ? 5.009 -7.134 40.898 1.00 62.88 169 VAL A C 1
ATOM 1379 O O . VAL A 1 169 ? 3.828 -7.440 40.763 1.00 62.88 169 VAL A O 1
ATOM 1382 N N . ILE A 1 170 ? 5.982 -8.042 40.953 1.00 60.09 170 ILE A N 1
ATOM 1383 C CA . ILE A 1 170 ? 5.697 -9.460 41.181 1.00 60.09 170 ILE A CA 1
ATOM 1384 C C . ILE A 1 170 ? 5.499 -9.615 42.689 1.00 60.09 170 ILE A C 1
ATOM 1386 O O . ILE A 1 170 ? 6.468 -9.704 43.442 1.00 60.09 170 ILE A O 1
ATOM 1390 N N . THR A 1 171 ? 4.253 -9.615 43.154 1.00 56.09 171 THR A N 1
ATOM 1391 C CA . THR A 1 171 ? 3.946 -10.166 44.477 1.00 56.09 171 THR A CA 1
ATOM 1392 C C . THR A 1 171 ? 4.056 -11.680 44.363 1.00 56.09 171 THR A C 1
ATOM 1394 O O . THR A 1 171 ? 3.142 -12.336 43.870 1.00 56.09 171 THR A O 1
ATOM 1397 N N . GLY A 1 172 ? 5.211 -12.227 44.740 1.00 48.81 172 GLY A N 1
ATOM 1398 C CA . GLY A 1 172 ? 5.356 -13.664 44.926 1.00 48.81 172 GLY A CA 1
ATOM 1399 C C . GLY A 1 172 ? 4.533 -14.092 46.135 1.00 48.81 172 GLY A C 1
ATOM 1400 O O . GLY A 1 172 ? 4.879 -13.744 47.262 1.00 48.81 172 GLY A O 1
ATOM 1401 N N . GLU A 1 173 ? 3.452 -14.835 45.914 1.00 53.91 173 GLU A N 1
ATOM 1402 C CA . GLU A 1 173 ? 2.990 -15.777 46.929 1.00 53.91 173 GLU A CA 1
ATOM 1403 C C . GLU A 1 173 ? 3.984 -16.942 46.923 1.00 53.91 173 GLU A C 1
ATOM 1405 O O . GLU A 1 173 ? 4.131 -17.663 45.935 1.00 53.91 173 GLU A O 1
ATOM 1410 N N . ASN A 1 174 ? 4.749 -17.051 48.009 1.00 54.94 174 ASN A N 1
ATOM 1411 C CA . ASN A 1 174 ? 5.568 -18.219 48.297 1.00 54.94 174 ASN A CA 1
ATOM 1412 C C . ASN A 1 174 ? 4.638 -19.395 48.621 1.00 54.94 174 ASN A C 1
ATOM 1414 O O . ASN A 1 174 ? 4.381 -19.644 49.793 1.00 54.94 174 ASN A O 1
ATOM 1418 N N . ASP A 1 175 ? 4.187 -20.130 47.609 1.00 50.69 175 ASP A N 1
ATOM 1419 C CA . ASP A 1 175 ? 3.595 -21.457 47.801 1.00 50.69 175 ASP A CA 1
ATOM 1420 C C . ASP A 1 175 ? 4.602 -22.529 47.367 1.00 50.69 175 ASP A C 1
ATOM 1422 O O . ASP A 1 175 ? 4.509 -23.148 46.308 1.00 50.69 175 ASP A O 1
ATOM 1426 N N . PHE A 1 176 ? 5.603 -22.732 48.224 1.00 53.09 176 PHE A N 1
ATOM 1427 C CA . PHE A 1 176 ? 6.287 -24.014 48.358 1.00 53.09 176 PHE A CA 1
ATOM 1428 C C . PHE A 1 176 ? 6.241 -24.418 49.829 1.00 53.09 176 PHE A C 1
ATOM 1430 O O . PHE A 1 176 ? 7.158 -24.121 50.585 1.00 53.09 176 PHE A O 1
ATOM 1437 N N . ASP A 1 177 ? 5.159 -25.096 50.199 1.00 44.72 177 ASP A N 1
ATOM 1438 C CA . ASP A 1 177 ? 5.132 -26.074 51.283 1.00 44.72 177 ASP A CA 1
ATOM 1439 C C . ASP A 1 177 ? 4.044 -27.113 50.959 1.00 44.72 177 ASP A C 1
ATOM 1441 O O . ASP A 1 177 ? 2.852 -26.835 51.106 1.00 44.72 177 ASP A O 1
ATOM 1445 N N . LEU A 1 178 ? 4.492 -28.267 50.436 1.00 38.56 178 LEU A N 1
ATOM 1446 C CA . LEU A 1 178 ? 4.072 -29.664 50.694 1.00 38.56 178 LEU A CA 1
ATOM 1447 C C . LEU A 1 178 ? 4.534 -30.602 49.563 1.00 38.56 178 LEU A C 1
ATOM 1449 O O . LEU A 1 178 ? 4.048 -30.469 48.419 1.00 38.56 178 LEU A O 1
#

Nearest PDB structures (foldseek):
  5nyw-assembly1_M  TM=2.798E-01  e=9.099E-01  Yersinia bercovieri
  5nyw-assembly2_Q  TM=3.294E-01  e=1.895E+00  Yersinia bercovieri
  5loy-assembly2_D  TM=2.448E-01  e=9.673E-01  synthetic construct
  5nyj-assembly1_J  TM=2.258E-01  e=8.560E-01  Hyphomicrobium sp. MC1
  5nyj-assembly11_K  TM=2.689E-01  e=1.895E+00  Hyphomicrobium sp. MC1

Foldseek 3Di:
DLVPDPDDDFDFPDKDKDKDDCVVVVCVVPHDDDDDDPVNVVSVVVVLVVLPDADPDQLDPQSVQCHDPLNDPVVVVSVVCNVDVVQPMKMKMFTCGPVAGTWIWIAGCLDPTRPQDDWGTWIARCDRPDPSGDTPDTFHDPVCVVVVNGDSPDHSHDDDDPDDDDDDDPPDPPPPDD

Secondary structure (DSSP, 8-state):
-TTS-S-----EEEEEEEESSSHHHHHHHHS------HHHHHHHHHHHHHHT---SS-SSHHHHTTSSTT---HHHHHHHHHH-GGG---EEEEEEESS-S-EEEEE-TT-SSTTSTT--EEEEE--TT-TT-EEEEEE--HHHHHTT---TT--------S----------------

pLDDT: mean 84.57, std 13.06, range [38.56, 96.81]

Sequence (178 aa):
MLTEKETVSENFDRLVLTFTDQTFDEFKKSAQLVTADQSALDLLKDFRGRMRRNTERPRSLVEALFAGEEMENLDATLLAYLLNPNRGQMFNAYIYGKKHHDLRFFVRPHGALPGLSPEEVTLVNLDPQAKEEGIWYLTHSEKEWKENKASSGEDKRLIDAENYRIETVITGENDFDL

Mean predicted aligned error: 8.44 Å

Solvent-accessible surface area (backbone atoms only — not comparable to full-atom values): 10940 Å² total; per-residue (Å²): 104,81,76,82,54,100,69,88,85,79,61,60,87,47,76,49,76,51,70,68,59,64,63,67,67,55,44,62,76,79,48,85,88,70,84,82,51,72,67,56,51,51,51,53,50,55,48,52,58,52,71,66,52,66,45,92,74,55,81,35,75,66,47,42,49,61,16,57,90,69,38,68,57,61,71,60,50,54,48,51,40,71,74,32,73,88,62,48,56,36,41,36,38,44,36,31,28,77,89,46,71,35,32,38,39,32,39,23,74,54,26,45,42,63,98,53,54,35,28,14,32,32,34,32,35,66,38,79,85,47,94,75,45,37,74,45,41,76,35,57,44,71,65,33,57,76,68,73,63,62,51,81,85,51,86,40,71,78,87,72,80,93,74,82,84,86,85,77,84,80,79,78,80,87,84,84,85,134